Protein AF-H3DQW7-F1 (afdb_monomer_lite)

Sequence (188 aa):
QDAPAAEVKKAYRRLSLLLHPDRNKEEDAESRFRQLVAIYEVLKDEERRRRYDDILVHGLPDWRQPVFYYRRVRKMSNGELAFLLFLILHRHYAVLWSIYLEKQLDEMLTSSRARRGAEEHGPGEFSSGSCCLSSQSSGPASGATSSPLKLSVWVYLSVRNLPQTVQGVKQCYEDYQQMKQQQKEAEA

Structure (mmCIF, N/CA/C/O backbone):
data_AF-H3DQW7-F1
#
_entry.id   AF-H3DQW7-F1
#
loop_
_atom_site.group_PDB
_atom_site.id
_atom_site.type_symbol
_atom_site.label_atom_id
_atom_site.label_alt_id
_atom_site.label_comp_id
_atom_site.label_asym_id
_atom_site.label_entity_id
_atom_site.label_seq_id
_atom_site.pdbx_PDB_ins_code
_atom_site.Cartn_x
_atom_site.Cartn_y
_atom_site.Cartn_z
_atom_site.occupancy
_atom_site.B_iso_or_equiv
_atom_site.auth_seq_id
_atom_site.auth_comp_id
_atom_site.auth_asym_id
_atom_site.auth_atom_id
_atom_site.pdbx_PDB_model_num
ATOM 1 N N . GLN A 1 1 ? -24.851 -6.099 12.110 1.00 60.47 1 GLN A N 1
ATOM 2 C CA . GLN A 1 1 ? -23.748 -5.165 11.795 1.00 60.47 1 GLN A CA 1
ATOM 3 C C . GLN A 1 1 ? -24.253 -3.716 11.813 1.00 60.47 1 GLN A C 1
ATOM 5 O O . GLN A 1 1 ? -23.615 -2.808 11.294 1.00 60.47 1 GLN A O 1
ATOM 10 N N . ASP A 1 2 ? -25.333 -3.456 12.559 1.00 77.38 2 ASP A N 1
ATOM 11 C CA . ASP A 1 2 ? -26.201 -2.291 12.351 1.00 77.38 2 ASP A CA 1
ATOM 12 C C . ASP A 1 2 ? -26.329 -1.466 13.635 1.00 77.38 2 ASP A C 1
ATOM 14 O O . ASP A 1 2 ? -27.388 -0.954 13.978 1.00 77.38 2 ASP A O 1
ATOM 18 N N . ALA A 1 3 ? -25.235 -1.371 14.397 1.00 84.69 3 ALA A N 1
ATOM 19 C CA . ALA A 1 3 ? -25.212 -0.540 15.593 1.00 84.69 3 ALA A CA 1
ATOM 20 C C . ALA A 1 3 ? -25.321 0.946 15.194 1.00 84.69 3 ALA A C 1
ATOM 22 O O . ALA A 1 3 ? -24.561 1.388 14.319 1.00 84.69 3 ALA A O 1
ATOM 23 N N . PRO A 1 4 ? -26.208 1.741 15.817 1.00 89.69 4 PRO A N 1
ATOM 24 C CA . PRO A 1 4 ? -26.302 3.172 15.561 1.00 89.69 4 PRO A CA 1
ATOM 25 C C . PRO A 1 4 ? -25.034 3.899 16.037 1.00 89.69 4 PRO A C 1
ATOM 27 O O . PRO A 1 4 ? -24.390 3.501 17.011 1.00 89.69 4 PRO A O 1
ATOM 30 N N . ALA A 1 5 ? -24.691 5.023 15.401 1.00 88.69 5 ALA A N 1
ATOM 31 C CA . ALA A 1 5 ? -23.479 5.794 15.722 1.00 88.69 5 ALA A CA 1
ATOM 32 C C . ALA A 1 5 ? -23.382 6.204 17.210 1.00 88.69 5 ALA A C 1
ATOM 34 O O . ALA A 1 5 ? -22.291 6.297 17.780 1.00 88.69 5 ALA A O 1
ATOM 35 N N . ALA A 1 6 ? -24.529 6.406 17.870 1.00 91.19 6 ALA A N 1
ATOM 36 C CA . ALA A 1 6 ? -24.600 6.706 19.298 1.00 91.19 6 ALA A CA 1
ATOM 37 C C . ALA A 1 6 ? -24.076 5.555 20.177 1.00 91.19 6 ALA A C 1
ATOM 39 O O . ALA A 1 6 ? -23.367 5.799 21.159 1.00 91.19 6 ALA A O 1
ATOM 40 N N . GLU A 1 7 ? -24.376 4.306 19.816 1.00 92.75 7 GLU A N 1
ATOM 41 C CA . GLU A 1 7 ? -23.892 3.123 20.531 1.00 92.75 7 GLU A CA 1
ATOM 42 C C . GLU A 1 7 ? -22.397 2.914 20.320 1.00 92.75 7 GLU A C 1
ATOM 44 O O . GLU A 1 7 ? -21.678 2.680 21.293 1.00 92.75 7 GLU A O 1
ATOM 49 N N . VAL A 1 8 ? -21.907 3.111 19.092 1.00 92.44 8 VAL A N 1
ATOM 50 C CA . VAL A 1 8 ? -20.471 3.054 18.769 1.00 92.44 8 VAL A CA 1
ATOM 51 C C . VAL A 1 8 ? -19.687 4.055 19.623 1.00 92.44 8 VAL A C 1
ATOM 53 O O . VAL A 1 8 ? -18.692 3.704 20.259 1.00 92.44 8 VAL A O 1
ATOM 56 N N . LYS A 1 9 ? -20.178 5.294 19.738 1.00 93.06 9 LYS A N 1
ATOM 57 C CA . LYS A 1 9 ? -19.562 6.332 20.580 1.00 93.06 9 LYS A CA 1
ATOM 58 C C . LYS A 1 9 ? -19.585 5.973 22.069 1.00 93.06 9 LYS A C 1
ATOM 60 O O . LYS A 1 9 ? -18.630 6.261 22.794 1.00 93.06 9 LYS A O 1
ATOM 65 N N . LYS A 1 10 ? -20.670 5.356 22.546 1.00 95.00 10 LYS A N 1
ATOM 66 C CA . LYS A 1 10 ? -20.799 4.900 23.939 1.00 95.00 10 LYS A CA 1
ATOM 67 C C . LYS A 1 10 ? -19.829 3.755 24.242 1.00 95.00 10 LYS A C 1
ATOM 69 O O . LYS A 1 10 ? -19.191 3.774 25.293 1.00 95.00 10 LYS A O 1
ATOM 74 N N . ALA A 1 11 ? -19.700 2.797 23.328 1.00 95.12 11 ALA A N 1
ATOM 75 C CA . ALA A 1 11 ? -18.763 1.683 23.434 1.00 95.12 11 ALA A CA 1
ATOM 76 C C . ALA A 1 11 ? -17.308 2.172 23.425 1.00 95.12 11 ALA A C 1
ATOM 78 O O . ALA A 1 11 ? -16.548 1.801 24.317 1.00 95.12 11 ALA A O 1
ATOM 79 N N . TYR A 1 12 ? -16.959 3.086 22.512 1.00 95.25 12 TYR A N 1
ATOM 80 C CA . TYR A 1 12 ? -15.636 3.713 22.461 1.00 95.25 12 TYR A CA 1
ATOM 81 C C . TYR A 1 12 ? -15.265 4.351 23.802 1.00 95.25 12 TYR A C 1
ATOM 83 O O . TYR A 1 12 ? -14.253 3.990 24.385 1.00 95.25 12 TYR A O 1
ATOM 91 N N . ARG A 1 13 ? -16.132 5.203 24.371 1.00 95.06 13 ARG A N 1
ATOM 92 C CA . ARG A 1 13 ? -15.874 5.852 25.673 1.00 95.06 13 ARG A CA 1
ATOM 93 C C . ARG A 1 13 ? -15.603 4.852 26.798 1.00 95.06 13 ARG A C 1
ATOM 95 O O . ARG A 1 13 ? -14.729 5.089 27.625 1.00 95.06 13 ARG A O 1
ATOM 102 N N . ARG A 1 14 ? -16.356 3.749 26.839 1.00 95.19 14 ARG A N 1
ATOM 103 C CA . ARG A 1 14 ? -16.167 2.688 27.839 1.00 95.19 14 ARG A CA 1
ATOM 104 C C . ARG A 1 14 ? -14.816 2.000 27.658 1.00 95.19 14 ARG A C 1
ATOM 106 O O . ARG A 1 14 ? -14.076 1.872 28.625 1.00 95.19 14 ARG A O 1
ATOM 113 N N . LEU A 1 15 ? -14.481 1.610 26.429 1.00 94.50 15 LEU A N 1
ATOM 114 C CA . LEU A 1 15 ? -13.229 0.920 26.116 1.00 94.50 15 LEU A CA 1
ATOM 115 C C . LEU A 1 15 ? -12.005 1.825 26.277 1.00 94.50 15 LEU A C 1
ATOM 117 O O . LEU A 1 15 ? -10.998 1.374 26.809 1.00 94.50 15 LEU A O 1
ATOM 121 N N . SER A 1 16 ? -12.095 3.108 25.917 1.00 94.19 16 SER A N 1
ATOM 122 C CA . SER A 1 16 ? -11.003 4.071 26.099 1.00 94.19 16 SER A CA 1
ATOM 123 C C . SER A 1 16 ? -10.616 4.221 27.565 1.00 94.19 16 SER A C 1
ATOM 125 O O . SER A 1 16 ? -9.440 4.352 27.863 1.00 94.19 16 SER A O 1
ATOM 127 N N . LEU A 1 17 ? -11.585 4.179 28.485 1.00 92.75 17 LEU A N 1
ATOM 128 C CA . LEU A 1 17 ? -11.316 4.259 29.922 1.00 92.75 17 LEU A CA 1
ATOM 129 C C . LEU A 1 17 ? -10.648 2.996 30.476 1.00 92.75 17 LEU A C 1
ATOM 131 O O . LEU A 1 17 ? -9.911 3.098 31.454 1.00 92.75 17 LEU A O 1
ATOM 135 N N . LEU A 1 18 ? -10.927 1.834 29.879 1.00 91.25 18 LEU A N 1
ATOM 136 C CA . LEU A 1 18 ? -10.364 0.542 30.278 1.00 91.25 18 LEU A CA 1
ATOM 137 C C . LEU A 1 18 ? -8.966 0.316 29.689 1.00 91.25 18 LEU A C 1
ATOM 139 O O . LEU A 1 18 ? -8.104 -0.230 30.364 1.00 91.25 18 LEU A O 1
ATOM 143 N N . LEU A 1 19 ? -8.743 0.748 28.445 1.00 93.06 19 LEU A N 1
ATOM 144 C CA . LEU A 1 19 ? -7.501 0.538 27.695 1.00 93.06 19 LEU A CA 1
ATOM 145 C C . LEU A 1 19 ? -6.534 1.731 27.761 1.00 93.06 19 LEU A C 1
ATOM 147 O O . LEU A 1 19 ? -5.516 1.715 27.081 1.00 93.06 19 LEU A O 1
ATOM 151 N N . HIS A 1 20 ? -6.836 2.775 28.538 1.00 91.44 20 HIS A N 1
ATOM 152 C CA . HIS A 1 20 ? -5.956 3.939 28.644 1.00 91.44 20 HIS A CA 1
ATOM 153 C C . HIS A 1 20 ? -4.588 3.535 29.231 1.00 91.44 20 HIS A C 1
ATOM 155 O O . HIS A 1 20 ? -4.579 2.907 30.294 1.00 91.44 20 HIS A O 1
ATOM 161 N N . PRO A 1 21 ? -3.451 3.937 28.629 1.00 91.81 21 PRO A N 1
ATOM 162 C CA . PRO A 1 21 ? -2.114 3.515 29.071 1.00 91.81 21 PRO A CA 1
ATOM 163 C C . PRO A 1 21 ? -1.761 3.966 30.499 1.00 91.81 21 PRO A C 1
ATOM 165 O O . PRO A 1 21 ? -0.971 3.328 31.176 1.00 91.81 21 PRO A O 1
ATOM 168 N N . ASP A 1 22 ? -2.388 5.038 30.994 1.00 91.50 22 ASP A N 1
ATOM 169 C CA . ASP A 1 22 ? -2.228 5.493 32.388 1.00 91.50 22 ASP A CA 1
ATOM 170 C C . ASP A 1 22 ? -2.915 4.567 33.415 1.00 91.50 22 ASP A C 1
ATOM 172 O O . ASP A 1 22 ? -2.511 4.471 34.570 1.00 91.50 22 ASP A O 1
ATOM 176 N N . ARG A 1 23 ? -3.983 3.869 33.004 1.00 88.88 23 ARG A N 1
ATOM 177 C CA . ARG A 1 23 ? -4.807 3.033 33.896 1.00 88.88 23 ARG A CA 1
ATOM 178 C C . ARG A 1 23 ? -4.526 1.545 33.733 1.00 88.88 23 ARG A C 1
ATOM 180 O O . ARG A 1 23 ? -4.652 0.801 34.703 1.00 88.88 23 ARG A O 1
ATOM 187 N N . ASN A 1 24 ? -4.175 1.119 32.523 1.00 87.88 24 ASN A N 1
ATOM 188 C CA . ASN A 1 24 ? -3.809 -0.252 32.210 1.00 87.88 24 ASN A CA 1
ATOM 189 C C . ASN A 1 24 ? -2.285 -0.361 32.073 1.00 87.88 24 ASN A C 1
ATOM 191 O O . ASN A 1 24 ? -1.701 0.266 31.196 1.00 87.88 24 ASN A O 1
ATOM 195 N N . LYS A 1 25 ? -1.664 -1.170 32.938 1.00 85.69 25 LYS A N 1
ATOM 196 C CA . LYS A 1 25 ? -0.208 -1.384 32.996 1.00 85.69 25 LYS A CA 1
ATOM 197 C C . LYS A 1 25 ? 0.278 -2.544 32.119 1.00 85.69 25 LYS A C 1
ATOM 199 O O . LYS A 1 25 ? 1.434 -2.936 32.231 1.00 85.69 25 LYS A O 1
ATOM 204 N N . GLU A 1 26 ? -0.594 -3.134 31.305 1.00 90.94 26 GLU A N 1
ATOM 205 C CA . GLU A 1 26 ? -0.185 -4.134 30.318 1.00 90.94 26 GLU A CA 1
ATOM 206 C C . GLU A 1 26 ? 0.762 -3.518 29.279 1.00 90.94 26 GLU A C 1
ATOM 208 O O . GLU A 1 26 ? 0.539 -2.401 28.812 1.00 90.94 26 GLU A O 1
ATOM 213 N N . GLU A 1 27 ? 1.780 -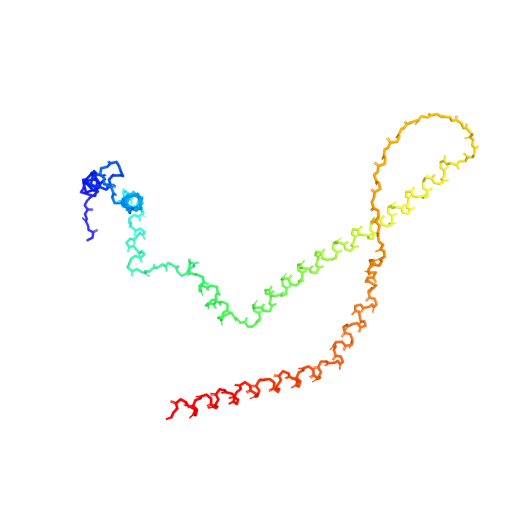4.273 28.861 1.00 87.56 27 GLU A N 1
ATOM 214 C CA . GLU A 1 27 ? 2.732 -3.844 27.822 1.00 87.56 27 GLU A CA 1
ATOM 215 C C . GLU A 1 27 ? 2.030 -3.549 26.479 1.00 87.56 27 GLU A C 1
ATOM 217 O O . GLU A 1 27 ? 2.430 -2.654 25.738 1.00 87.56 27 GLU A O 1
ATOM 222 N N . ASP A 1 28 ? 0.907 -4.225 26.213 1.00 90.25 28 ASP A N 1
ATOM 223 C CA . ASP A 1 28 ? 0.073 -4.034 25.021 1.00 90.25 28 ASP A CA 1
ATOM 224 C C . ASP A 1 28 ? -0.966 -2.904 25.147 1.00 90.25 28 ASP A C 1
ATOM 226 O O . ASP A 1 28 ? -1.739 -2.664 24.213 1.00 90.25 28 ASP A O 1
ATOM 230 N N . ALA A 1 29 ? -1.059 -2.209 26.286 1.00 90.50 29 ALA A N 1
ATOM 231 C CA . ALA A 1 29 ? -2.115 -1.216 26.501 1.00 90.50 29 ALA A CA 1
ATOM 232 C C . ALA A 1 29 ? -2.067 -0.094 25.450 1.00 90.50 29 ALA A C 1
ATOM 234 O O . ALA A 1 29 ? -3.096 0.287 24.887 1.00 90.50 29 ALA A O 1
ATOM 235 N N . GLU A 1 30 ? -0.866 0.383 25.118 1.00 90.88 30 GLU A N 1
ATOM 236 C CA . GLU A 1 30 ? -0.679 1.416 24.102 1.00 90.88 30 GLU A CA 1
ATOM 237 C C . GLU A 1 30 ? -1.066 0.923 22.699 1.00 90.88 30 GLU A C 1
ATOM 239 O O . GLU A 1 30 ? -1.762 1.626 21.959 1.00 90.88 30 GLU A O 1
ATOM 244 N N . SER A 1 31 ? -0.664 -0.297 22.330 1.00 93.56 31 SER A N 1
ATOM 245 C CA . SER A 1 31 ? -0.959 -0.867 21.010 1.00 93.56 31 SER A CA 1
ATOM 246 C C . SER A 1 31 ? -2.465 -1.088 20.827 1.00 93.56 31 SER A C 1
ATOM 248 O O . SER A 1 31 ? -3.033 -0.688 19.806 1.00 93.56 31 SER A O 1
ATOM 250 N N . ARG A 1 32 ? -3.143 -1.615 21.853 1.00 93.25 32 ARG A N 1
ATOM 251 C CA . ARG A 1 32 ? -4.602 -1.800 21.871 1.00 93.25 32 ARG A CA 1
ATOM 252 C C . ARG A 1 32 ? -5.355 -0.477 21.868 1.00 93.25 32 ARG A C 1
ATOM 254 O O . ARG A 1 32 ? -6.369 -0.360 21.180 1.00 93.25 32 ARG A O 1
ATOM 261 N N . PHE A 1 33 ? -4.866 0.538 22.582 1.00 94.81 33 PHE A N 1
ATOM 262 C CA . PHE A 1 33 ? -5.470 1.869 22.552 1.00 94.81 33 PHE A CA 1
ATOM 263 C C . PHE A 1 33 ? -5.362 2.502 21.158 1.00 94.81 33 PHE A C 1
ATOM 265 O O . PHE A 1 33 ? -6.355 3.007 20.634 1.00 94.81 33 PHE A O 1
ATOM 272 N N . ARG A 1 34 ? -4.195 2.401 20.506 1.00 94.38 34 ARG A N 1
ATOM 273 C CA . ARG A 1 34 ? -4.006 2.860 19.117 1.00 94.38 34 ARG A CA 1
ATOM 274 C C . ARG A 1 34 ? -4.952 2.142 18.148 1.00 94.38 34 ARG A C 1
ATOM 276 O O . ARG A 1 34 ? -5.572 2.794 17.310 1.00 94.38 34 ARG A O 1
ATOM 283 N N . GLN A 1 35 ? -5.119 0.825 18.291 1.00 95.00 35 GLN A N 1
ATOM 284 C CA . GLN A 1 35 ? -6.086 0.055 17.497 1.00 95.00 35 GLN A CA 1
ATOM 285 C C . GLN A 1 35 ? -7.527 0.514 17.745 1.00 95.00 35 GLN A C 1
ATOM 287 O O . GLN A 1 35 ? -8.275 0.714 16.790 1.00 95.00 35 GLN A O 1
ATOM 292 N N . LEU A 1 36 ? -7.916 0.739 19.004 1.00 95.44 36 LEU A N 1
ATOM 293 C CA . LEU A 1 36 ? -9.249 1.233 19.355 1.00 95.44 36 LEU A CA 1
ATOM 294 C C . LEU A 1 36 ? -9.548 2.586 18.692 1.00 95.44 36 LEU A C 1
ATOM 296 O O . LEU A 1 36 ? -10.647 2.781 18.168 1.00 95.44 36 LEU A O 1
ATOM 300 N N . VAL A 1 37 ? -8.581 3.508 18.703 1.00 95.62 37 VAL A N 1
ATOM 301 C CA . VAL A 1 37 ? -8.705 4.816 18.040 1.00 95.62 37 VAL A CA 1
ATOM 302 C C . VAL A 1 37 ? -8.889 4.635 16.534 1.00 95.62 37 VAL A C 1
ATOM 304 O O . VAL A 1 37 ? -9.846 5.174 15.979 1.00 95.62 37 VAL A O 1
ATOM 307 N N . ALA A 1 38 ? -8.055 3.814 15.890 1.00 94.75 38 ALA A N 1
ATOM 308 C CA . ALA A 1 38 ? -8.157 3.539 14.456 1.00 94.75 38 ALA A CA 1
ATOM 309 C C . ALA A 1 38 ? -9.519 2.929 14.072 1.00 94.75 38 ALA A C 1
ATOM 311 O O . ALA A 1 38 ? -10.140 3.348 13.096 1.00 94.75 38 ALA A O 1
ATOM 312 N N . ILE A 1 39 ? -10.025 1.984 14.871 1.00 94.44 39 ILE A N 1
ATOM 313 C CA . ILE A 1 39 ? -11.351 1.383 14.670 1.00 94.44 39 ILE A CA 1
ATOM 314 C C . ILE A 1 39 ? -12.439 2.457 14.772 1.00 94.44 39 ILE A C 1
ATOM 316 O O . ILE A 1 39 ? -13.307 2.549 13.904 1.00 94.44 39 ILE A O 1
ATOM 320 N N . TYR A 1 40 ? -12.392 3.303 15.803 1.00 94.88 40 TYR A N 1
ATOM 321 C CA . TYR A 1 40 ? -13.382 4.362 15.977 1.00 94.88 40 TYR A CA 1
ATOM 322 C C . TYR A 1 40 ? -13.349 5.390 14.839 1.00 94.88 40 TYR A C 1
ATOM 324 O O . TYR A 1 40 ? -14.406 5.833 14.398 1.00 94.88 40 TYR A O 1
ATOM 332 N N . GLU A 1 41 ? -12.175 5.743 14.315 1.00 93.81 41 GLU A N 1
ATOM 333 C CA . GLU A 1 41 ? -12.054 6.648 13.166 1.00 93.81 41 GLU A CA 1
ATOM 334 C C . GLU A 1 41 ? -12.695 6.102 11.885 1.00 93.81 41 GLU A C 1
ATOM 336 O O . GLU A 1 41 ? -13.221 6.882 11.086 1.00 93.81 41 GLU A O 1
ATOM 341 N N . VAL A 1 42 ? -12.667 4.782 11.688 1.00 93.50 42 VAL A N 1
ATOM 342 C CA . VAL A 1 42 ? -13.351 4.122 10.567 1.00 93.50 42 VAL A CA 1
ATOM 343 C C . VAL A 1 42 ? -14.857 4.054 10.815 1.00 93.50 42 VAL A C 1
ATOM 345 O O . VAL A 1 42 ? -15.631 4.363 9.916 1.00 93.50 42 VAL A O 1
ATOM 348 N N . LEU A 1 43 ? -15.281 3.698 12.031 1.00 92.62 43 LEU A N 1
ATOM 349 C CA . LEU A 1 43 ? -16.698 3.484 12.353 1.00 92.62 43 LEU A CA 1
ATOM 350 C C . LEU A 1 43 ? -17.491 4.774 12.617 1.00 92.62 43 LEU A C 1
ATOM 352 O O . LEU A 1 43 ? -18.720 4.751 12.570 1.00 92.62 43 LEU A O 1
ATOM 356 N N . LYS A 1 44 ? -16.820 5.888 12.935 1.00 91.38 44 LYS A N 1
ATOM 357 C CA . LYS A 1 44 ? -17.460 7.187 13.209 1.00 91.38 44 LYS A CA 1
ATOM 358 C C . LYS A 1 44 ? -18.062 7.812 11.948 1.00 91.38 44 LYS A C 1
ATOM 360 O O . LYS A 1 44 ? -19.079 8.493 12.048 1.00 91.38 44 LYS A O 1
ATOM 365 N N . ASP A 1 45 ? -17.396 7.650 10.809 1.00 92.06 45 ASP A N 1
ATOM 366 C CA . ASP A 1 45 ? -17.801 8.220 9.526 1.00 92.06 45 ASP A CA 1
ATOM 367 C C . ASP A 1 45 ? -18.582 7.174 8.726 1.00 92.06 45 ASP A C 1
ATOM 369 O O . ASP A 1 45 ? -18.076 6.092 8.434 1.00 92.06 45 ASP A O 1
ATOM 373 N N . GLU A 1 46 ? -19.815 7.516 8.365 1.00 91.19 46 GLU A N 1
ATOM 374 C CA . GLU A 1 46 ? -20.730 6.646 7.631 1.00 91.19 46 GLU A CA 1
ATOM 375 C C . GLU A 1 46 ? -20.140 6.195 6.283 1.00 91.19 46 GLU A C 1
ATOM 377 O O . GLU A 1 46 ? -20.265 5.029 5.912 1.00 91.19 46 GLU A O 1
ATOM 382 N N . GLU A 1 47 ? -19.419 7.063 5.566 1.00 91.69 47 GLU A N 1
ATOM 383 C CA . GLU A 1 47 ? -18.796 6.690 4.290 1.00 91.69 47 GLU A CA 1
ATOM 384 C C . GLU A 1 47 ? -17.616 5.730 4.472 1.00 91.69 47 GLU A C 1
ATOM 386 O O . GLU A 1 47 ? -17.337 4.883 3.616 1.00 91.69 47 GLU A O 1
ATOM 391 N N . ARG A 1 48 ? -16.861 5.880 5.564 1.00 91.94 48 ARG A N 1
ATOM 392 C CA . ARG A 1 48 ? -15.742 4.979 5.883 1.00 91.94 48 ARG A CA 1
ATOM 393 C C . ARG A 1 48 ? -16.252 3.635 6.376 1.00 91.94 48 ARG A C 1
ATOM 395 O O . ARG A 1 48 ? -15.718 2.614 5.950 1.00 91.94 48 ARG A O 1
ATOM 402 N N . ARG A 1 49 ? -17.310 3.638 7.187 1.00 92.38 49 ARG A N 1
ATOM 403 C CA . ARG A 1 49 ? -17.996 2.433 7.647 1.00 92.38 49 ARG A CA 1
ATOM 404 C C . ARG A 1 49 ? -18.561 1.638 6.477 1.00 92.38 49 ARG A C 1
ATOM 406 O O . ARG A 1 49 ? -18.239 0.466 6.353 1.00 92.38 49 ARG A O 1
ATOM 413 N N . ARG A 1 50 ? -19.276 2.286 5.552 1.00 91.75 50 ARG A N 1
ATOM 414 C CA . ARG A 1 50 ? -19.786 1.624 4.339 1.00 91.75 50 ARG A CA 1
ATOM 415 C C . ARG A 1 50 ? -18.678 0.995 3.506 1.00 91.75 50 ARG A C 1
ATOM 417 O O . ARG A 1 50 ? -18.820 -0.138 3.077 1.00 91.75 50 ARG A O 1
ATOM 424 N N . ARG A 1 51 ? -17.556 1.697 3.305 1.00 90.88 51 ARG A N 1
ATOM 425 C CA . ARG A 1 51 ? -16.385 1.137 2.602 1.00 90.88 51 ARG A CA 1
ATOM 426 C C . ARG A 1 51 ? -15.767 -0.045 3.345 1.00 90.88 51 ARG A C 1
ATOM 428 O O . ARG A 1 51 ? -15.303 -0.980 2.707 1.00 90.88 51 ARG A O 1
ATOM 435 N N . TYR A 1 52 ? -15.721 0.006 4.673 1.00 91.31 52 TYR A N 1
ATOM 436 C CA . TYR A 1 52 ? -15.241 -1.106 5.486 1.00 91.31 52 TYR A CA 1
ATOM 437 C C . TYR A 1 52 ? -16.159 -2.327 5.361 1.00 91.31 52 TYR A C 1
ATOM 439 O O . TYR A 1 52 ? -15.667 -3.425 5.117 1.00 91.31 52 TYR A O 1
ATOM 447 N N . ASP A 1 53 ? -17.473 -2.121 5.452 1.00 92.31 53 ASP A N 1
ATOM 448 C CA . ASP A 1 53 ? -18.480 -3.174 5.305 1.00 92.31 53 ASP A CA 1
ATOM 449 C C . ASP A 1 53 ? -18.464 -3.769 3.883 1.00 92.31 53 ASP A C 1
ATOM 451 O O . ASP A 1 53 ? -18.511 -4.987 3.720 1.00 92.31 53 ASP A O 1
ATOM 455 N N . ASP A 1 54 ? -18.291 -2.932 2.855 1.00 91.25 54 ASP A N 1
ATOM 456 C CA . ASP A 1 54 ? -18.117 -3.347 1.457 1.00 91.25 54 ASP A CA 1
ATOM 457 C C . ASP A 1 54 ? -16.876 -4.237 1.282 1.00 91.25 54 ASP A C 1
ATOM 459 O O . ASP A 1 54 ? -16.966 -5.331 0.732 1.00 91.25 54 ASP A O 1
ATOM 463 N N . ILE A 1 55 ? -15.730 -3.835 1.845 1.00 91.19 55 ILE A N 1
ATOM 464 C CA . ILE A 1 55 ? -14.498 -4.644 1.835 1.00 91.19 55 ILE A CA 1
ATOM 465 C C . ILE A 1 55 ? -14.683 -5.958 2.608 1.00 91.19 55 ILE A C 1
ATOM 467 O O . ILE A 1 55 ? -14.094 -6.974 2.237 1.00 91.19 55 ILE A O 1
ATOM 471 N N . LEU A 1 56 ? -15.482 -5.960 3.677 1.00 89.94 56 LEU A N 1
ATOM 472 C CA . LEU A 1 56 ? -15.741 -7.155 4.479 1.00 89.94 56 LEU A CA 1
ATOM 473 C C . LEU A 1 56 ? -16.544 -8.207 3.696 1.00 89.94 56 LEU A C 1
ATOM 475 O O . LEU A 1 56 ? -16.291 -9.400 3.852 1.00 89.94 56 LEU A O 1
ATOM 479 N N . VAL A 1 57 ? -17.487 -7.771 2.853 1.00 91.12 57 VAL A N 1
ATOM 480 C CA . VAL A 1 57 ? -18.352 -8.647 2.041 1.00 91.12 57 VAL A CA 1
ATOM 481 C C . VAL A 1 57 ? -17.706 -9.010 0.703 1.00 91.12 57 VAL A C 1
ATOM 483 O O . VAL A 1 57 ? -17.686 -10.179 0.320 1.00 91.12 57 VAL A O 1
ATOM 486 N N . HIS A 1 58 ? -17.180 -8.019 -0.017 1.00 88.56 58 HIS A N 1
ATOM 487 C CA . HIS A 1 58 ? -16.672 -8.165 -1.384 1.00 88.56 58 HIS A CA 1
ATOM 488 C C . HIS A 1 58 ? -15.160 -8.420 -1.457 1.00 88.56 58 HIS A C 1
ATOM 490 O O . HIS A 1 58 ? -14.643 -8.766 -2.521 1.00 88.56 58 HIS A O 1
ATOM 496 N N . GLY A 1 59 ? -14.444 -8.293 -0.339 1.00 87.25 59 GLY A N 1
ATOM 497 C CA . GLY A 1 59 ? -12.986 -8.347 -0.297 1.00 87.25 59 GLY A CA 1
ATOM 498 C C . GLY A 1 59 ? -12.333 -7.024 -0.709 1.00 87.25 59 GLY A C 1
ATOM 499 O O . GLY A 1 59 ? -12.990 -6.041 -1.051 1.00 87.25 59 GLY A O 1
ATOM 500 N N . LEU A 1 60 ? -10.996 -6.971 -0.666 1.00 84.19 60 LEU A N 1
ATOM 501 C CA . LEU A 1 60 ? -10.276 -5.794 -1.156 1.00 84.19 60 LEU A CA 1
ATOM 502 C C . LEU A 1 60 ? -10.436 -5.672 -2.680 1.00 84.19 60 LEU A C 1
ATOM 504 O O . LEU A 1 60 ? -10.303 -6.676 -3.379 1.00 84.19 60 LEU A O 1
ATOM 508 N N . PRO A 1 61 ? -10.623 -4.453 -3.218 1.00 77.56 61 PRO A N 1
ATOM 509 C CA . PRO A 1 61 ? -10.720 -4.254 -4.654 1.00 77.56 61 PRO A CA 1
ATOM 510 C C . PRO A 1 61 ? -9.442 -4.721 -5.358 1.00 77.56 61 PRO A C 1
ATOM 512 O O . PRO A 1 61 ? -8.330 -4.420 -4.912 1.00 77.56 61 PRO A O 1
ATOM 515 N N . ASP A 1 62 ? -9.618 -5.407 -6.490 1.00 72.75 62 ASP A N 1
ATOM 516 C CA . ASP A 1 62 ? -8.557 -6.093 -7.239 1.00 72.75 62 ASP A CA 1
ATOM 517 C C . ASP A 1 62 ? -7.299 -5.231 -7.443 1.00 72.75 62 ASP A C 1
ATOM 519 O O . ASP A 1 62 ? -6.190 -5.732 -7.301 1.00 72.75 62 ASP A O 1
ATOM 523 N N . TRP A 1 63 ? -7.438 -3.928 -7.717 1.00 73.94 63 TRP A N 1
ATOM 524 C CA . TRP A 1 63 ? -6.314 -3.021 -8.002 1.00 73.94 63 TRP A CA 1
ATOM 525 C C . TRP A 1 63 ? -5.405 -2.707 -6.802 1.00 73.94 63 TRP A C 1
ATOM 527 O O . TRP A 1 63 ? -4.278 -2.255 -7.007 1.00 73.94 63 TRP A O 1
ATOM 537 N N . ARG A 1 64 ? -5.853 -2.938 -5.558 1.00 70.31 64 ARG A N 1
ATOM 538 C CA . ARG A 1 64 ? -5.025 -2.747 -4.350 1.00 70.31 64 ARG A CA 1
ATOM 539 C C . ARG A 1 64 ? -4.145 -3.948 -4.020 1.00 70.31 64 ARG A C 1
ATOM 541 O O . ARG A 1 64 ? -3.276 -3.838 -3.158 1.00 70.31 64 ARG A O 1
ATOM 548 N N . GLN A 1 65 ? -4.346 -5.087 -4.676 1.00 70.62 65 GLN A N 1
ATOM 549 C CA . GLN A 1 65 ? -3.534 -6.270 -4.424 1.00 70.62 65 GLN A CA 1
ATOM 550 C C . GLN A 1 65 ? -2.244 -6.232 -5.259 1.00 70.62 65 GLN A C 1
ATOM 552 O O . GLN A 1 65 ? -2.312 -6.017 -6.468 1.00 70.62 65 GLN A O 1
ATOM 557 N N . PRO A 1 66 ? -1.063 -6.539 -4.687 1.00 71.00 66 PRO A N 1
ATOM 558 C CA . PRO A 1 66 ? 0.179 -6.677 -5.461 1.00 71.00 66 PRO A CA 1
ATOM 559 C C . PRO A 1 66 ? 0.070 -7.700 -6.608 1.00 71.00 66 PRO A C 1
ATOM 561 O O . PRO A 1 66 ? 0.739 -7.585 -7.632 1.00 71.00 66 PRO A O 1
ATOM 564 N N . VAL A 1 67 ? -0.825 -8.682 -6.463 1.00 69.75 67 VAL A N 1
ATOM 565 C CA . VAL A 1 67 ? -1.106 -9.731 -7.456 1.00 69.75 67 VAL A CA 1
ATOM 566 C C . VAL A 1 67 ? -1.867 -9.200 -8.687 1.00 69.75 67 VAL A C 1
ATOM 568 O O . VAL A 1 67 ? -1.866 -9.843 -9.740 1.00 69.75 67 VAL A O 1
ATOM 571 N N . PHE A 1 68 ? -2.462 -8.006 -8.603 1.00 72.81 68 PHE A N 1
ATOM 572 C CA . PHE A 1 68 ? -3.204 -7.363 -9.691 1.00 72.81 68 PHE A CA 1
ATOM 573 C C . PHE A 1 68 ? -2.390 -7.235 -10.975 1.00 72.81 68 PHE A C 1
ATOM 575 O O . PHE A 1 68 ? -2.841 -7.631 -12.055 1.00 72.81 68 PHE A O 1
ATOM 582 N N . TYR A 1 69 ? -1.167 -6.717 -10.841 1.00 70.19 69 TYR A N 1
ATOM 583 C CA . TYR A 1 69 ? -0.278 -6.456 -11.966 1.00 70.19 69 TYR A CA 1
ATOM 584 C C . TYR A 1 69 ? 0.047 -7.757 -12.701 1.00 70.19 69 TYR A C 1
ATOM 586 O O . TYR A 1 69 ? -0.106 -7.841 -13.917 1.00 70.19 69 TYR A O 1
ATOM 594 N N . TYR A 1 70 ? 0.364 -8.817 -11.959 1.00 69.19 70 TYR A N 1
ATOM 595 C CA . TYR A 1 70 ? 0.695 -10.120 -12.533 1.00 69.19 70 TYR A CA 1
ATOM 596 C C . TYR A 1 70 ? -0.496 -10.790 -13.232 1.00 69.19 70 TYR A C 1
ATOM 598 O O . TYR A 1 70 ? -0.326 -11.397 -14.292 1.00 69.19 70 TYR A O 1
ATOM 606 N N . ARG A 1 71 ? -1.718 -10.668 -12.692 1.00 71.50 71 ARG A N 1
ATOM 607 C CA . ARG A 1 71 ? -2.923 -11.269 -13.296 1.00 71.50 71 ARG A CA 1
ATOM 608 C C . ARG A 1 71 ? -3.322 -10.578 -14.600 1.00 71.50 71 ARG A C 1
ATOM 610 O O . ARG A 1 71 ? -3.814 -11.251 -15.506 1.00 71.50 71 ARG A O 1
ATOM 617 N N . ARG A 1 72 ? -3.112 -9.263 -14.705 1.00 72.75 72 ARG A N 1
ATOM 618 C CA . ARG A 1 72 ? -3.376 -8.511 -15.937 1.00 72.75 72 ARG A CA 1
ATOM 619 C C . ARG A 1 72 ? -2.292 -8.742 -16.983 1.00 72.75 72 ARG A C 1
ATOM 621 O O . ARG A 1 72 ? -2.635 -9.091 -18.105 1.00 72.75 72 ARG A O 1
ATOM 628 N N . VAL A 1 73 ? -1.018 -8.647 -16.602 1.00 71.44 73 VAL A N 1
ATOM 629 C CA . VAL A 1 73 ? 0.118 -8.847 -17.520 1.00 71.44 73 VAL A CA 1
ATOM 630 C C . VAL A 1 73 ? 0.138 -10.268 -18.099 1.00 71.44 73 VAL A C 1
ATOM 632 O O . VAL A 1 73 ? 0.441 -10.433 -19.272 1.00 71.44 73 VAL A O 1
ATOM 635 N N . ARG A 1 74 ? -0.289 -11.296 -17.349 1.00 69.75 74 ARG A N 1
ATOM 636 C CA . ARG A 1 74 ? -0.436 -12.670 -17.881 1.00 69.75 74 ARG A CA 1
ATOM 637 C C . ARG A 1 74 ? -1.513 -12.801 -18.968 1.00 69.75 74 ARG A C 1
ATOM 639 O O . ARG A 1 74 ? -1.448 -13.723 -19.773 1.00 69.75 74 ARG A O 1
ATOM 646 N N . LYS A 1 75 ? -2.524 -11.931 -18.961 1.00 65.25 75 LYS A N 1
ATOM 647 C CA . LYS A 1 75 ? -3.618 -11.941 -19.945 1.00 65.25 75 LYS A CA 1
ATOM 648 C C . LYS A 1 75 ? -3.336 -11.050 -21.159 1.00 65.25 75 LYS A C 1
ATOM 650 O O . LYS A 1 75 ? -4.094 -11.119 -22.120 1.00 65.25 75 LYS A O 1
ATOM 655 N N . MET A 1 76 ? -2.295 -10.215 -21.107 1.00 70.50 76 MET A N 1
ATOM 656 C CA . MET A 1 76 ? -1.904 -9.352 -22.220 1.00 70.50 76 MET A CA 1
ATOM 657 C C . MET A 1 76 ? -1.319 -10.199 -23.349 1.00 70.50 76 MET A C 1
ATOM 659 O O . MET A 1 76 ? -0.529 -11.115 -23.113 1.00 70.50 76 MET A O 1
ATOM 663 N N . SER A 1 77 ? -1.719 -9.897 -24.583 1.00 85.81 77 SER A N 1
ATOM 664 C CA . SER A 1 77 ? -1.136 -10.526 -25.768 1.00 85.81 77 SER A CA 1
ATOM 665 C C . SER A 1 77 ? 0.362 -10.213 -25.835 1.00 85.81 77 SER A C 1
ATOM 667 O O . SER A 1 77 ? 0.786 -9.118 -25.461 1.00 85.81 77 SER A O 1
ATOM 669 N N . ASN A 1 78 ? 1.166 -11.140 -26.365 1.00 84.19 78 ASN A N 1
ATOM 670 C CA . ASN A 1 78 ? 2.614 -10.957 -26.532 1.00 84.19 78 ASN A CA 1
ATOM 671 C C . ASN A 1 78 ? 2.969 -9.627 -27.231 1.00 84.19 78 ASN A C 1
ATOM 673 O O . ASN A 1 78 ? 4.015 -9.049 -26.949 1.00 84.19 78 ASN A O 1
ATOM 677 N N . GLY A 1 79 ? 2.084 -9.114 -28.097 1.00 90.31 79 GLY A N 1
ATOM 678 C CA . GLY A 1 79 ? 2.249 -7.815 -28.756 1.00 90.31 79 GLY A CA 1
ATOM 679 C C . GLY A 1 79 ? 2.166 -6.608 -27.814 1.00 90.31 79 GLY A C 1
ATOM 680 O O . GLY A 1 79 ? 2.973 -5.690 -27.932 1.00 90.31 79 GLY A O 1
ATOM 681 N N . GLU A 1 80 ? 1.249 -6.611 -26.843 1.00 86.06 80 GLU A N 1
ATOM 682 C CA . GLU A 1 80 ? 1.130 -5.526 -25.855 1.00 86.06 80 GLU A CA 1
ATOM 683 C C . GLU A 1 80 ? 2.345 -5.497 -24.922 1.00 86.06 80 GLU A C 1
ATOM 685 O O . GLU A 1 80 ? 2.884 -4.431 -24.620 1.00 86.06 80 GLU A O 1
ATOM 690 N N . LEU A 1 81 ? 2.833 -6.677 -24.523 1.00 88.94 81 LEU A N 1
ATOM 691 C CA . LEU A 1 81 ? 4.049 -6.797 -23.722 1.00 88.94 81 LEU A CA 1
ATOM 692 C C . LEU A 1 81 ? 5.283 -6.326 -24.503 1.00 88.94 81 LEU A C 1
ATOM 694 O O . LEU A 1 81 ? 6.099 -5.575 -23.969 1.00 88.94 81 LEU A O 1
ATOM 698 N N . ALA A 1 82 ? 5.396 -6.714 -25.776 1.00 91.00 82 ALA A N 1
ATOM 699 C CA . ALA A 1 82 ? 6.473 -6.257 -26.650 1.00 91.00 82 ALA A CA 1
ATOM 700 C C . ALA A 1 82 ? 6.453 -4.731 -26.830 1.00 91.00 82 ALA A C 1
ATOM 702 O O . ALA A 1 82 ? 7.508 -4.100 -26.791 1.00 91.00 82 ALA A O 1
ATOM 703 N N . PHE A 1 83 ? 5.269 -4.124 -26.950 1.00 94.12 83 PHE A N 1
ATOM 704 C CA . PHE A 1 83 ? 5.124 -2.672 -27.038 1.00 94.12 83 PHE A CA 1
ATOM 705 C C . PHE A 1 83 ? 5.585 -1.963 -25.758 1.00 94.12 83 PHE A C 1
ATOM 707 O O . PHE A 1 83 ? 6.364 -1.013 -25.827 1.00 94.12 83 PHE A O 1
ATOM 714 N N . LEU A 1 84 ? 5.180 -2.448 -24.581 1.00 91.31 84 LEU A N 1
ATOM 715 C CA . LEU A 1 84 ? 5.624 -1.881 -23.303 1.00 91.31 84 LEU A CA 1
ATOM 716 C C . LEU A 1 84 ? 7.144 -1.992 -23.119 1.00 91.31 84 LEU A C 1
ATOM 718 O O . LEU A 1 84 ? 7.785 -1.024 -22.707 1.00 91.31 84 LEU A O 1
ATOM 722 N N . LEU A 1 85 ? 7.736 -3.136 -23.477 1.00 91.88 85 LEU A N 1
ATOM 723 C CA . LEU A 1 85 ? 9.188 -3.325 -23.443 1.00 91.88 85 LEU A CA 1
ATOM 724 C C . LEU A 1 85 ? 9.903 -2.406 -24.436 1.00 91.88 85 LEU A C 1
ATOM 726 O O . LEU A 1 85 ? 10.917 -1.803 -24.088 1.00 91.88 85 LEU A O 1
ATOM 730 N N . PHE A 1 86 ? 9.354 -2.238 -25.639 1.00 95.75 86 PHE A N 1
ATOM 731 C CA . PHE A 1 86 ? 9.884 -1.309 -26.630 1.00 95.75 86 PHE A CA 1
ATOM 732 C C . PHE A 1 86 ? 9.877 0.132 -26.111 1.00 95.75 86 PHE A C 1
ATOM 734 O O . PHE A 1 86 ? 10.900 0.805 -26.196 1.00 95.75 86 PHE A O 1
ATOM 741 N N . LEU A 1 87 ? 8.783 0.594 -25.497 1.00 95.75 87 LEU A N 1
ATOM 742 C CA . LEU A 1 87 ? 8.712 1.940 -24.915 1.00 95.75 87 LEU A CA 1
ATOM 743 C C . LEU A 1 87 ? 9.742 2.160 -23.802 1.00 95.75 87 LEU A C 1
ATOM 745 O O . LEU A 1 87 ? 10.285 3.259 -23.674 1.00 95.75 87 LEU A O 1
ATOM 749 N N . ILE A 1 88 ? 10.014 1.135 -22.995 1.00 95.06 88 ILE A N 1
ATOM 750 C CA . ILE A 1 88 ? 11.046 1.190 -21.956 1.00 95.06 88 ILE A CA 1
ATOM 751 C C . ILE A 1 88 ? 12.424 1.293 -22.619 1.00 95.06 88 ILE A C 1
ATOM 753 O O . ILE A 1 88 ? 13.138 2.271 -22.397 1.00 95.06 88 ILE A O 1
ATOM 757 N N . LEU A 1 89 ? 12.777 0.349 -23.493 1.00 96.06 89 LEU A N 1
ATOM 758 C CA . LEU A 1 89 ? 14.081 0.307 -24.164 1.00 96.06 89 LEU A CA 1
ATOM 759 C C . LEU A 1 89 ? 14.360 1.570 -24.982 1.00 96.06 89 LEU A C 1
ATOM 761 O O . LEU A 1 89 ? 15.456 2.123 -24.918 1.00 96.06 89 LEU A O 1
ATOM 765 N N . HIS A 1 90 ? 13.357 2.066 -25.700 1.00 96.62 90 HIS A N 1
ATOM 766 C CA . HIS A 1 90 ? 13.467 3.272 -26.509 1.00 96.62 90 HIS A CA 1
ATOM 767 C C . HIS A 1 90 ? 13.700 4.519 -25.647 1.00 96.62 90 HIS A C 1
ATOM 769 O O . HIS A 1 90 ? 14.539 5.358 -25.973 1.00 96.62 90 HIS A O 1
ATOM 775 N N . ARG A 1 91 ? 13.029 4.617 -24.492 1.00 96.00 91 ARG A N 1
ATOM 776 C CA . ARG A 1 91 ? 13.250 5.703 -23.528 1.00 96.00 91 ARG A CA 1
ATOM 777 C C . ARG A 1 91 ? 14.653 5.649 -22.922 1.00 96.00 91 ARG A C 1
ATOM 779 O O . ARG A 1 91 ? 15.311 6.680 -22.836 1.00 96.00 91 ARG A O 1
ATOM 786 N N . HIS A 1 92 ? 15.132 4.463 -22.545 1.00 95.81 92 HIS A N 1
ATOM 787 C CA . HIS A 1 92 ? 16.505 4.288 -22.058 1.00 95.81 92 HIS A CA 1
ATOM 788 C C . HIS A 1 92 ? 17.541 4.660 -23.127 1.00 95.81 92 HIS A C 1
ATOM 790 O O . HIS A 1 92 ? 18.527 5.330 -22.823 1.00 95.81 92 HIS A O 1
ATOM 796 N N . TYR A 1 93 ? 17.290 4.286 -24.383 1.00 94.81 93 TYR A N 1
ATOM 797 C CA . TYR A 1 93 ? 18.138 4.647 -25.516 1.00 94.81 93 TYR A CA 1
ATOM 798 C C . TYR A 1 93 ? 18.204 6.164 -25.733 1.00 94.81 93 TYR A C 1
ATOM 800 O O . TYR A 1 93 ? 19.297 6.703 -25.886 1.00 94.81 93 TYR A O 1
ATOM 808 N N . ALA A 1 94 ? 17.067 6.863 -25.668 1.00 95.31 94 ALA A N 1
ATOM 809 C CA . ALA A 1 94 ? 17.015 8.319 -25.804 1.00 95.31 94 ALA A CA 1
ATOM 810 C C . ALA A 1 94 ? 17.815 9.045 -24.706 1.00 95.31 94 ALA A C 1
ATOM 812 O O . ALA A 1 94 ? 18.534 9.999 -24.997 1.00 95.31 94 ALA A O 1
ATOM 813 N N . VAL A 1 95 ? 17.751 8.566 -23.458 1.00 95.19 95 VAL A N 1
ATOM 814 C CA . VAL A 1 95 ? 18.535 9.134 -22.344 1.00 95.19 95 VAL A CA 1
ATOM 815 C C . VAL A 1 95 ? 20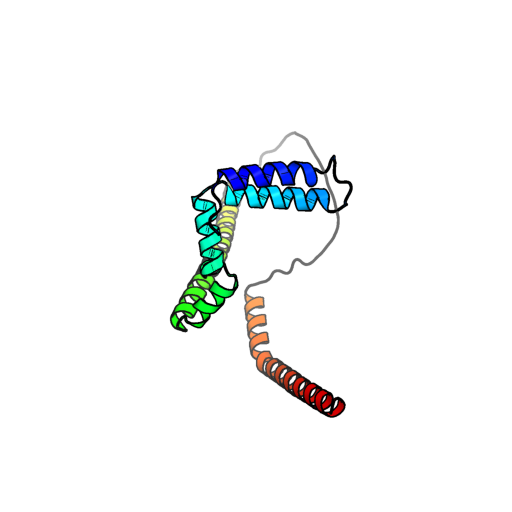.037 8.939 -22.567 1.00 95.19 95 VAL A C 1
ATOM 817 O O . VAL A 1 95 ? 20.807 9.885 -22.420 1.00 95.19 95 VAL A O 1
ATOM 820 N N . LEU A 1 96 ? 20.462 7.739 -22.975 1.00 91.69 96 LEU A N 1
ATOM 821 C CA . LEU A 1 96 ? 21.870 7.459 -23.293 1.00 91.69 96 LEU A CA 1
ATOM 822 C C . LEU A 1 96 ? 22.376 8.321 -24.459 1.00 91.69 96 LEU A C 1
ATOM 824 O O . LEU A 1 96 ? 23.514 8.790 -24.436 1.00 91.69 96 LEU A O 1
ATOM 828 N N . TRP A 1 97 ? 21.519 8.570 -25.448 1.00 91.62 97 TRP A N 1
ATOM 829 C CA . TRP A 1 97 ? 21.810 9.468 -26.564 1.00 91.62 97 TRP A CA 1
ATOM 830 C C . TRP A 1 97 ? 21.942 10.932 -26.144 1.00 91.62 97 TRP A C 1
ATOM 832 O O . TRP A 1 97 ? 22.839 11.616 -26.627 1.00 91.62 97 TRP A O 1
ATOM 842 N N . SER A 1 98 ? 21.100 11.406 -25.225 1.00 91.00 98 SER A N 1
ATOM 843 C CA . SER A 1 98 ? 21.207 12.766 -24.678 1.00 91.00 98 SER A CA 1
ATOM 844 C C . SER A 1 98 ? 22.566 12.992 -24.011 1.00 91.00 98 SER A C 1
ATOM 846 O O . SER A 1 98 ? 23.235 13.980 -24.295 1.00 91.00 98 SER A O 1
ATOM 848 N N . ILE A 1 99 ? 23.022 12.031 -23.200 1.00 90.06 99 ILE A N 1
ATOM 849 C CA . ILE A 1 99 ? 24.333 12.093 -22.530 1.00 90.06 99 ILE A CA 1
ATOM 850 C C . ILE A 1 99 ? 25.478 12.084 -23.555 1.00 90.06 99 ILE A C 1
ATOM 852 O O . ILE A 1 99 ? 26.490 12.764 -23.385 1.00 90.06 99 ILE A O 1
ATOM 856 N N . TYR A 1 100 ? 25.334 11.307 -24.630 1.00 90.88 100 TYR A N 1
ATOM 857 C CA . TYR A 1 100 ? 26.310 11.291 -25.717 1.00 90.88 100 TYR A CA 1
ATOM 858 C C . TYR A 1 100 ? 26.392 12.648 -26.435 1.00 90.88 100 TYR A C 1
ATOM 860 O O . TYR A 1 100 ? 27.491 13.146 -26.680 1.00 90.88 100 TYR A O 1
ATOM 868 N N . LEU A 1 101 ? 25.241 13.265 -26.719 1.00 84.62 101 LEU A N 1
ATOM 869 C CA . LEU A 1 101 ? 25.166 14.572 -27.371 1.00 84.62 101 LEU A CA 1
ATOM 870 C C . LEU A 1 101 ? 25.772 15.686 -26.513 1.00 84.62 101 LEU A C 1
ATOM 872 O O . LEU A 1 101 ? 26.497 16.518 -27.051 1.00 84.62 101 LEU A O 1
ATOM 876 N N . GLU A 1 102 ? 25.539 15.679 -25.199 1.00 83.75 102 GLU A N 1
ATOM 877 C CA . GLU A 1 102 ? 26.142 16.648 -24.271 1.00 83.75 102 GLU A CA 1
ATOM 878 C C . GLU A 1 102 ? 27.673 16.597 -24.317 1.00 83.75 102 GLU A C 1
ATOM 880 O O . GLU A 1 102 ? 28.320 17.629 -24.492 1.00 83.75 102 GLU A O 1
ATOM 885 N N . LYS A 1 103 ? 28.263 15.393 -24.296 1.00 87.06 103 LYS A N 1
ATOM 886 C CA . LYS A 1 103 ? 29.721 15.240 -24.422 1.00 87.06 103 LYS A CA 1
ATOM 887 C C . LYS A 1 103 ? 30.264 15.766 -25.744 1.00 87.06 103 LYS A C 1
ATOM 889 O O . LYS A 1 103 ? 31.327 16.383 -25.770 1.00 87.06 103 LYS A O 1
ATOM 894 N N . GLN A 1 104 ? 29.542 15.529 -26.836 1.00 84.38 104 GLN A N 1
ATOM 895 C CA . GLN A 1 104 ? 29.949 16.018 -28.149 1.00 84.38 104 GLN A CA 1
ATOM 896 C C . GLN A 1 104 ? 29.842 17.549 -28.249 1.00 84.38 104 GLN A C 1
ATOM 898 O O . GLN A 1 104 ? 30.658 18.185 -28.919 1.00 84.38 104 GLN A O 1
ATOM 903 N N . LEU A 1 105 ? 28.876 18.151 -27.551 1.00 79.38 105 LEU A N 1
ATOM 904 C CA . LEU A 1 105 ? 28.719 19.601 -27.466 1.00 79.38 105 LEU A CA 1
ATOM 905 C C . LEU A 1 105 ? 29.840 20.251 -26.638 1.00 79.38 105 LEU A C 1
ATOM 907 O O . LEU A 1 105 ? 30.401 21.263 -27.063 1.00 79.38 105 LEU A O 1
ATOM 911 N N . ASP A 1 106 ? 30.214 19.652 -25.507 1.00 80.69 106 ASP A N 1
ATOM 912 C CA . ASP A 1 106 ? 31.290 20.144 -24.636 1.00 80.69 106 ASP A CA 1
ATOM 913 C C . ASP A 1 106 ? 32.657 20.140 -25.334 1.00 80.69 106 ASP A C 1
ATOM 915 O O . ASP A 1 106 ? 33.441 21.085 -25.204 1.00 80.69 106 ASP A O 1
ATOM 919 N N . GLU A 1 107 ? 32.948 19.116 -26.135 1.00 83.62 107 GLU A N 1
ATOM 920 C CA . GLU A 1 107 ? 34.205 19.010 -26.887 1.00 83.62 107 GLU A CA 1
ATOM 921 C C . GLU A 1 107 ? 34.311 20.089 -27.990 1.00 83.62 107 GLU A C 1
ATOM 923 O O . GLU A 1 107 ? 35.362 20.705 -28.210 1.00 83.62 107 GLU A O 1
ATOM 928 N N . MET A 1 108 ? 33.186 20.427 -28.625 1.00 76.31 108 MET A N 1
ATOM 929 C CA . MET A 1 108 ? 33.103 21.531 -29.592 1.00 76.31 108 MET A CA 1
ATOM 930 C C . MET A 1 108 ? 33.195 22.909 -28.912 1.00 76.31 108 MET A C 1
ATOM 932 O O . MET A 1 108 ? 33.879 23.813 -29.400 1.00 76.31 108 MET A O 1
ATOM 936 N N . LEU A 1 109 ? 32.553 23.089 -27.754 1.00 75.56 109 LEU A N 1
ATOM 937 C CA . LEU A 1 109 ? 32.608 24.346 -27.002 1.00 75.56 109 LEU A CA 1
ATOM 938 C C . LEU A 1 109 ? 34.002 24.608 -26.422 1.00 75.56 109 LEU A C 1
ATOM 940 O O . LEU A 1 109 ? 34.507 25.727 -26.542 1.00 75.56 109 LEU A O 1
ATOM 944 N N . THR A 1 110 ? 34.655 23.597 -25.851 1.00 71.88 110 THR A N 1
ATOM 945 C CA . THR A 1 110 ? 36.016 23.707 -25.296 1.00 71.88 110 THR A CA 1
ATOM 946 C C . THR A 1 110 ? 37.057 23.984 -26.377 1.00 71.88 110 THR A C 1
ATOM 948 O O . THR A 1 110 ? 37.871 24.891 -26.201 1.00 71.88 110 THR A O 1
ATOM 951 N N . SER A 1 111 ? 36.988 23.308 -27.530 1.00 74.31 111 SER A N 1
ATOM 952 C CA . SER A 1 111 ? 37.873 23.598 -28.669 1.00 74.31 111 SER A CA 1
ATOM 953 C C . SER A 1 111 ? 37.669 25.015 -29.225 1.00 74.31 111 SER A C 1
ATOM 955 O O . SER A 1 111 ? 38.646 25.695 -29.547 1.00 74.31 111 SER A O 1
ATOM 957 N N . SER A 1 112 ? 36.430 25.523 -29.254 1.00 73.44 112 SER A N 1
ATOM 958 C CA . SER A 1 112 ? 36.142 26.916 -29.638 1.00 73.44 112 SER A CA 1
ATOM 959 C C . SER A 1 112 ? 36.651 27.949 -28.618 1.00 73.44 112 SER A C 1
ATOM 961 O O . SER A 1 112 ? 37.039 29.059 -28.987 1.00 73.44 112 SER A O 1
ATOM 963 N N . ARG A 1 113 ? 36.657 27.603 -27.323 1.00 71.19 113 ARG A N 1
ATOM 964 C CA . ARG A 1 113 ? 37.140 28.463 -26.229 1.00 71.19 113 ARG A CA 1
ATOM 965 C C . ARG A 1 113 ? 38.668 28.483 -26.162 1.00 71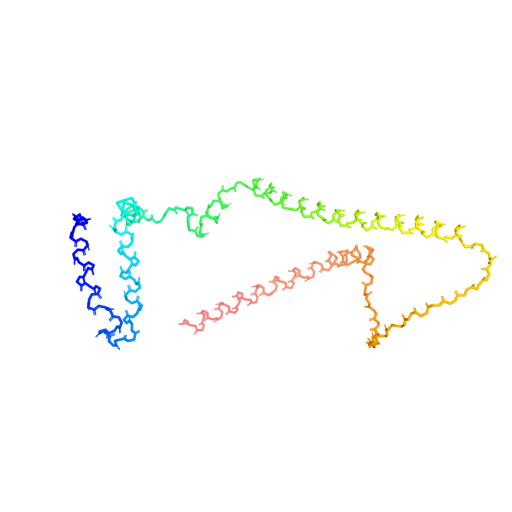.19 113 ARG A C 1
ATOM 967 O O . ARG A 1 113 ? 39.239 29.545 -25.949 1.00 71.19 113 ARG A O 1
ATOM 974 N N . ALA A 1 114 ? 39.315 27.349 -26.433 1.00 69.19 114 ALA A N 1
ATOM 975 C CA . ALA A 1 114 ? 40.767 27.234 -26.558 1.00 69.19 114 ALA A CA 1
ATOM 976 C C . ALA A 1 114 ? 41.319 28.079 -27.719 1.00 69.19 114 ALA A C 1
ATOM 978 O O . ALA A 1 114 ? 42.357 28.716 -27.570 1.00 69.19 114 ALA A O 1
ATOM 979 N N . ARG A 1 115 ? 40.600 28.155 -28.851 1.00 61.34 115 ARG A N 1
ATOM 980 C CA . ARG A 1 115 ? 40.973 29.035 -29.975 1.00 61.34 115 ARG A CA 1
ATOM 981 C C . ARG A 1 115 ? 40.836 30.522 -29.637 1.00 61.34 115 ARG A C 1
ATOM 983 O O . ARG A 1 115 ? 41.754 31.278 -29.917 1.00 61.34 115 ARG A O 1
ATOM 990 N N . ARG A 1 116 ? 39.743 30.924 -28.974 1.00 58.91 116 ARG A N 1
ATOM 991 C CA . ARG A 1 116 ? 39.544 32.318 -28.526 1.00 58.91 116 ARG A CA 1
ATOM 992 C C . ARG A 1 116 ? 40.570 32.764 -27.479 1.00 58.91 116 ARG A C 1
ATOM 994 O O . ARG A 1 116 ? 41.035 33.891 -27.538 1.00 58.91 116 ARG A O 1
ATOM 1001 N N . GLY A 1 117 ? 40.968 31.876 -26.567 1.00 56.22 117 GLY A N 1
ATOM 1002 C CA . GLY A 1 117 ? 42.023 32.170 -25.589 1.00 56.22 117 GLY A CA 1
ATOM 1003 C C . GLY A 1 117 ? 43.435 32.259 -26.187 1.00 56.22 117 GLY A C 1
ATOM 1004 O O . GLY A 1 117 ? 44.287 32.929 -25.613 1.00 56.22 117 GLY A O 1
ATOM 1005 N N . ALA A 1 118 ? 43.688 31.616 -27.333 1.00 57.06 118 ALA A N 1
ATOM 1006 C CA . ALA A 1 118 ? 44.982 31.661 -28.020 1.00 57.06 118 ALA A CA 1
ATOM 1007 C C . ALA A 1 118 ? 45.183 32.934 -28.867 1.00 57.06 118 ALA A C 1
ATOM 1009 O O . ALA A 1 118 ? 46.324 33.321 -29.098 1.00 57.06 118 ALA A O 1
ATOM 1010 N N . GLU A 1 119 ? 44.108 33.602 -29.300 1.00 53.31 119 GLU A N 1
ATOM 1011 C CA . GLU A 1 119 ? 44.194 34.903 -29.988 1.00 53.31 119 GLU A CA 1
ATOM 1012 C C . GLU A 1 119 ? 44.385 36.092 -29.027 1.00 53.31 119 GLU A C 1
ATOM 1014 O O . GLU A 1 119 ? 44.899 37.124 -29.448 1.00 53.31 119 GLU A O 1
ATOM 1019 N N . GLU A 1 120 ? 44.042 35.966 -27.738 1.00 50.94 120 GLU A N 1
ATOM 1020 C CA . GLU A 1 120 ? 44.186 37.066 -26.764 1.00 50.94 120 GLU A CA 1
ATOM 1021 C C . GLU A 1 120 ? 45.574 37.177 -26.099 1.00 50.94 120 GLU A C 1
ATOM 1023 O O . GLU A 1 120 ? 45.826 38.163 -25.412 1.00 50.94 120 GLU A O 1
ATOM 1028 N N . HIS A 1 121 ? 46.507 36.237 -26.303 1.00 46.38 121 HIS A N 1
ATOM 1029 C CA . HIS A 1 121 ? 47.870 36.327 -25.747 1.00 46.38 121 HIS A CA 1
ATOM 1030 C C . HIS A 1 121 ? 48.948 36.421 -26.844 1.00 46.38 121 HIS A C 1
ATOM 1032 O O . HIS A 1 121 ? 49.604 35.440 -27.191 1.00 46.38 121 HIS A O 1
ATOM 1038 N N . GLY A 1 122 ? 49.156 37.641 -27.354 1.00 35.03 122 GLY A N 1
ATOM 1039 C CA . GLY A 1 122 ? 50.432 38.095 -27.934 1.00 35.03 122 GLY A CA 1
ATOM 1040 C C . GLY A 1 122 ? 51.370 38.644 -26.838 1.00 35.03 122 GLY A C 1
ATOM 1041 O O . GLY A 1 122 ? 50.889 39.006 -25.766 1.00 35.03 122 GLY A O 1
ATOM 1042 N N . PRO A 1 123 ? 52.703 38.681 -27.043 1.00 43.28 123 PRO A N 1
ATOM 1043 C CA . PRO A 1 123 ? 53.669 38.792 -25.951 1.00 43.28 123 PRO A CA 1
ATOM 1044 C C . PRO A 1 123 ? 53.777 40.226 -25.401 1.00 43.28 123 PRO A C 1
ATOM 1046 O O . PRO A 1 123 ? 54.021 41.164 -26.155 1.00 43.28 123 PRO A O 1
ATOM 1049 N N . GLY A 1 124 ? 53.659 40.382 -24.080 1.00 30.39 124 GLY A N 1
ATOM 1050 C CA . GLY A 1 124 ? 53.925 41.626 -23.347 1.00 30.39 124 GLY A CA 1
ATOM 1051 C C . GLY A 1 124 ? 53.819 41.416 -21.829 1.00 30.39 124 GLY A C 1
ATOM 1052 O O . GLY A 1 124 ? 52.842 40.854 -21.352 1.00 30.39 124 GLY A O 1
ATOM 1053 N N . GLU A 1 125 ? 54.860 41.793 -21.087 1.00 31.38 125 GLU A N 1
ATOM 1054 C CA . GLU A 1 125 ? 55.152 41.409 -19.695 1.00 31.38 125 GLU A CA 1
ATOM 1055 C C . GLU A 1 125 ? 54.365 42.141 -18.571 1.00 31.38 125 GLU A C 1
ATOM 1057 O O . GLU A 1 125 ? 53.976 43.295 -18.709 1.00 31.38 125 GLU A O 1
ATOM 1062 N N . PHE A 1 126 ? 54.323 41.464 -17.402 1.00 27.97 126 PHE A N 1
ATOM 1063 C CA . PHE A 1 126 ? 54.417 41.954 -16.000 1.00 27.97 126 PHE A CA 1
ATOM 1064 C C . PHE A 1 126 ? 53.182 42.527 -15.246 1.00 27.97 126 PHE A C 1
ATOM 1066 O O . PHE A 1 126 ? 52.828 43.688 -15.396 1.00 27.97 126 PHE A O 1
ATOM 1073 N N . SER A 1 127 ? 52.638 41.772 -14.266 1.00 27.27 127 SER A N 1
ATOM 1074 C CA . SER A 1 127 ? 52.885 41.920 -12.802 1.00 27.27 127 SER A CA 1
ATOM 1075 C C . SER A 1 127 ? 51.702 41.536 -11.880 1.00 27.27 127 SER A C 1
ATOM 1077 O O . SER A 1 127 ? 50.589 42.013 -12.055 1.00 27.27 127 SER A O 1
ATOM 1079 N N . SER A 1 128 ? 52.042 40.822 -10.794 1.00 30.67 128 SER A N 1
ATOM 1080 C CA . SER A 1 128 ? 51.475 40.892 -9.427 1.00 30.67 128 SER A CA 1
ATOM 1081 C C . SER A 1 128 ? 50.063 40.363 -9.104 1.00 30.67 128 SER A C 1
ATOM 1083 O O . SER A 1 128 ? 49.061 40.970 -9.459 1.00 30.67 128 SER A O 1
ATOM 1085 N N . GLY A 1 129 ? 49.999 39.351 -8.219 1.00 25.98 129 GLY A N 1
ATOM 1086 C CA . GLY A 1 129 ? 48.860 39.169 -7.300 1.00 25.98 129 GLY A CA 1
ATOM 1087 C C . GLY A 1 129 ? 48.484 37.729 -6.924 1.00 25.98 129 GLY A C 1
ATOM 1088 O O . GLY A 1 129 ? 47.662 37.125 -7.593 1.00 25.98 129 GLY A O 1
ATOM 1089 N N . SER A 1 130 ? 49.080 37.227 -5.832 1.00 34.06 130 SER A N 1
ATOM 1090 C CA . SER A 1 130 ? 48.605 36.230 -4.833 1.00 34.06 130 SER A CA 1
ATOM 1091 C C . SER A 1 130 ? 47.152 35.699 -4.975 1.00 34.06 130 SER A C 1
ATOM 1093 O O . SER A 1 130 ? 46.243 36.473 -5.229 1.00 34.06 130 SER A O 1
ATOM 1095 N N . CYS A 1 131 ? 46.788 34.440 -4.695 1.00 24.11 131 CYS A N 1
ATOM 1096 C CA . CYS A 1 131 ? 47.142 33.656 -3.511 1.00 24.11 131 CYS A CA 1
ATOM 1097 C C . CYS A 1 131 ? 46.744 32.171 -3.671 1.00 24.11 131 CYS A C 1
ATOM 1099 O O . CYS A 1 131 ? 45.749 31.832 -4.309 1.00 24.11 131 CYS A O 1
ATOM 1101 N N . CYS A 1 132 ? 47.538 31.316 -3.034 1.00 31.53 132 CYS A N 1
ATOM 1102 C CA . CYS A 1 132 ? 47.451 29.864 -2.906 1.00 31.53 132 CYS A CA 1
ATOM 1103 C C . CYS A 1 132 ? 46.146 29.347 -2.261 1.00 31.53 132 CYS A C 1
ATOM 1105 O O . CYS A 1 132 ? 45.586 30.022 -1.407 1.00 31.53 132 CYS A O 1
ATOM 1107 N N . LEU A 1 133 ? 45.791 28.074 -2.497 1.00 25.31 133 LEU A N 1
ATOM 1108 C CA . LEU A 1 133 ? 45.818 27.071 -1.417 1.00 25.31 133 LEU A CA 1
ATOM 1109 C C . LEU A 1 133 ? 45.752 25.625 -1.940 1.00 25.31 133 LEU A C 1
ATOM 1111 O O . LEU A 1 133 ? 44.898 25.245 -2.735 1.00 25.31 133 LEU A O 1
ATOM 1115 N N . SER A 1 134 ? 46.687 24.831 -1.433 1.00 32.69 134 SER A N 1
ATOM 1116 C CA . SER A 1 134 ? 46.887 23.405 -1.650 1.00 32.69 134 SER A CA 1
ATOM 1117 C C . SER A 1 134 ? 45.766 22.533 -1.082 1.00 32.69 134 SER A C 1
ATOM 1119 O O . SER A 1 134 ? 45.245 22.804 -0.003 1.00 32.69 134 SER A O 1
ATOM 1121 N N . SER A 1 135 ? 45.547 21.374 -1.703 1.00 27.91 135 SER A N 1
ATOM 1122 C CA . SER A 1 135 ? 45.418 20.103 -0.977 1.00 27.91 135 SER A CA 1
ATOM 1123 C C . SER A 1 135 ? 45.878 18.960 -1.879 1.00 27.91 135 SER A C 1
ATOM 1125 O O . SER A 1 135 ? 45.276 18.666 -2.908 1.00 27.91 135 SER A O 1
ATOM 1127 N N . GLN A 1 136 ? 47.004 18.359 -1.500 1.00 36.84 136 GLN A N 1
ATOM 1128 C CA . GLN A 1 136 ? 47.506 17.098 -2.033 1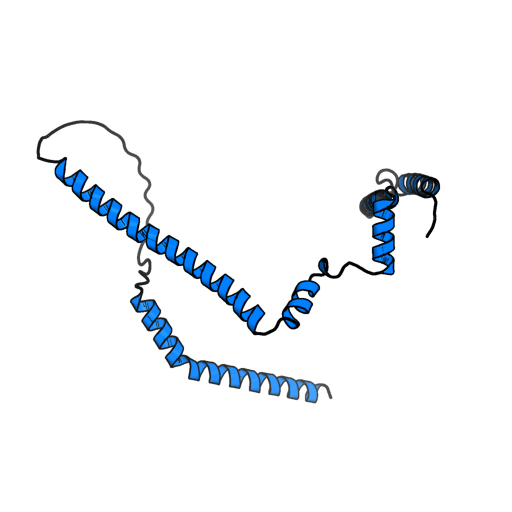.00 36.84 136 GLN A CA 1
ATOM 1129 C C . GLN A 1 136 ? 46.700 15.943 -1.425 1.00 36.84 136 GLN A C 1
ATOM 1131 O O . GLN A 1 136 ? 46.524 15.921 -0.211 1.00 36.84 136 GLN A O 1
ATOM 1136 N N . SER A 1 137 ? 46.348 14.928 -2.217 1.00 25.72 137 SER A N 1
ATOM 1137 C CA . SER A 1 137 ? 46.504 13.532 -1.777 1.00 25.72 137 SER A CA 1
ATOM 1138 C C . SER A 1 137 ? 46.591 12.577 -2.978 1.00 25.72 137 SER A C 1
ATOM 1140 O O . SER A 1 137 ? 45.598 12.276 -3.630 1.00 25.72 137 SER A O 1
ATOM 1142 N N . SER A 1 138 ? 47.821 12.142 -3.258 1.00 29.72 138 SER A N 1
ATOM 1143 C CA . SER A 1 138 ? 48.240 10.755 -3.533 1.00 29.72 138 SER A CA 1
ATOM 1144 C C . SER A 1 138 ? 47.328 9.779 -4.307 1.00 29.72 138 SER A C 1
ATOM 1146 O O . SER A 1 138 ? 46.311 9.327 -3.788 1.00 29.72 138 SER A O 1
ATOM 1148 N N . GLY A 1 139 ? 47.873 9.229 -5.402 1.00 28.94 139 GLY A N 1
ATOM 1149 C CA . GLY A 1 139 ? 47.780 7.789 -5.706 1.00 28.94 139 GLY A CA 1
ATOM 1150 C C . GLY A 1 139 ? 47.074 7.384 -7.011 1.00 28.94 139 GLY A C 1
ATOM 1151 O O . GLY A 1 139 ? 46.257 8.141 -7.511 1.00 28.94 139 GLY A O 1
ATOM 1152 N N . PRO A 1 140 ? 47.420 6.225 -7.612 1.00 41.66 140 PRO A N 1
ATOM 1153 C CA . PRO A 1 140 ? 47.726 6.151 -9.042 1.00 41.66 140 PRO A CA 1
ATOM 1154 C C . PRO A 1 140 ? 46.750 5.323 -9.903 1.00 41.66 140 PRO A C 1
ATOM 1156 O O . PRO A 1 140 ? 45.998 4.490 -9.417 1.00 41.66 140 PRO A O 1
ATOM 1159 N N . ALA A 1 141 ? 46.922 5.500 -11.217 1.00 37.41 141 ALA A N 1
ATOM 1160 C CA . ALA A 1 141 ? 46.747 4.525 -12.298 1.00 37.41 141 ALA A CA 1
ATOM 1161 C C . ALA A 1 141 ? 45.341 4.001 -12.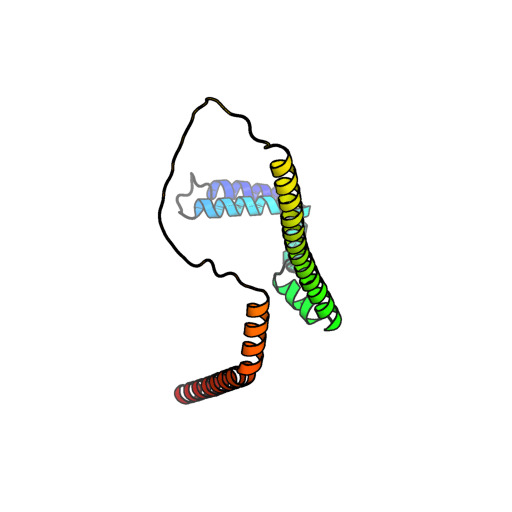675 1.00 37.41 141 ALA A C 1
ATOM 1163 O O . ALA A 1 141 ? 44.638 3.326 -11.933 1.00 37.41 141 ALA A O 1
ATOM 1164 N N . SER A 1 142 ? 45.071 4.129 -13.980 1.00 41.84 142 SER A N 1
ATOM 1165 C CA . SER A 1 142 ? 44.221 3.243 -14.791 1.00 41.84 142 SER A CA 1
ATOM 1166 C C . SER A 1 142 ? 42.701 3.329 -14.598 1.00 41.84 142 SER A C 1
ATOM 1168 O O . SER A 1 142 ? 42.010 2.337 -14.397 1.00 41.84 142 SER A O 1
ATOM 1170 N N . GLY A 1 143 ? 42.142 4.522 -14.808 1.00 36.53 143 GLY A N 1
ATOM 1171 C CA . GLY A 1 143 ? 40.738 4.651 -15.197 1.00 36.53 143 GLY A CA 1
ATOM 1172 C C . GLY A 1 143 ? 40.551 4.089 -16.605 1.00 36.53 143 GLY A C 1
ATOM 1173 O O . GLY A 1 143 ? 40.883 4.746 -17.588 1.00 36.53 143 GLY A O 1
ATOM 1174 N N . ALA A 1 144 ? 40.087 2.845 -16.684 1.00 48.34 144 ALA A N 1
ATOM 1175 C CA . ALA A 1 144 ? 39.773 2.129 -17.908 1.00 48.34 144 ALA A CA 1
ATOM 1176 C C . ALA A 1 144 ? 38.980 3.009 -18.887 1.00 48.34 144 ALA A C 1
ATOM 1178 O O . ALA A 1 144 ? 37.775 3.220 -18.747 1.00 48.34 144 ALA A O 1
ATOM 1179 N N . THR A 1 145 ? 39.664 3.492 -19.922 1.00 40.19 145 THR A N 1
ATOM 1180 C CA . THR A 1 145 ? 39.029 4.065 -21.101 1.00 40.19 145 THR A CA 1
ATOM 1181 C C . THR A 1 145 ? 38.316 2.924 -21.821 1.00 40.19 145 THR A C 1
ATOM 1183 O O . THR A 1 145 ? 38.907 2.104 -22.534 1.00 40.19 145 THR A O 1
ATOM 1186 N N . SER A 1 146 ? 37.014 2.809 -21.561 1.00 58.06 146 SER A N 1
ATOM 1187 C CA . SER A 1 146 ? 36.116 1.961 -22.334 1.00 58.06 146 SER A CA 1
ATOM 1188 C C . SER A 1 146 ? 35.957 2.632 -23.700 1.00 58.06 146 SER A C 1
ATOM 1190 O O . SER A 1 146 ? 35.079 3.464 -23.923 1.00 58.06 146 SER A O 1
ATOM 1192 N N . SER A 1 147 ? 36.889 2.341 -24.604 1.00 64.06 147 SER A N 1
ATOM 1193 C CA . SER A 1 147 ? 36.723 2.665 -26.011 1.00 64.06 147 SER A CA 1
ATOM 1194 C C . SER A 1 147 ? 35.543 1.848 -26.566 1.00 64.06 147 SER A C 1
ATOM 1196 O O . SER A 1 147 ? 35.405 0.671 -26.216 1.00 64.06 147 SER A O 1
ATOM 1198 N N . PRO A 1 148 ? 34.692 2.415 -27.441 1.00 59.72 148 PRO A N 1
ATOM 1199 C CA . PRO A 1 148 ? 33.523 1.719 -28.000 1.00 59.72 148 PRO A CA 1
ATOM 1200 C C . PRO A 1 148 ? 33.901 0.424 -28.739 1.00 59.72 148 PRO A C 1
ATOM 1202 O O . PRO A 1 148 ? 33.122 -0.525 -28.779 1.00 59.72 148 PRO A O 1
ATOM 1205 N N . LEU A 1 149 ? 35.145 0.339 -29.222 1.00 66.56 149 LEU A N 1
ATOM 1206 C CA . LEU A 1 149 ? 35.712 -0.856 -29.842 1.00 66.56 149 LEU A CA 1
ATOM 1207 C C . LEU A 1 149 ? 35.872 -2.033 -28.860 1.00 66.56 149 LEU A C 1
ATOM 1209 O O . LEU A 1 149 ? 35.717 -3.189 -29.257 1.00 66.56 149 LEU A O 1
ATOM 1213 N N . LYS A 1 150 ? 36.130 -1.775 -27.568 1.00 65.38 150 LYS A N 1
ATOM 1214 C CA . LYS A 1 150 ? 36.232 -2.834 -26.548 1.00 65.38 150 LYS A CA 1
ATOM 1215 C C . LYS A 1 150 ? 34.875 -3.434 -26.203 1.00 65.38 150 LYS A C 1
ATOM 1217 O O . LYS A 1 150 ? 34.803 -4.641 -26.001 1.00 65.38 150 LYS A O 1
ATOM 1222 N N . LEU A 1 151 ? 33.808 -2.633 -26.193 1.00 67.88 151 LEU A N 1
ATOM 1223 C CA . LEU A 1 151 ? 32.445 -3.144 -26.018 1.00 67.88 151 LEU A CA 1
ATOM 1224 C C . LEU A 1 151 ? 32.042 -4.041 -27.190 1.00 67.88 151 LEU A C 1
ATOM 1226 O O . LEU A 1 151 ? 31.550 -5.141 -26.958 1.00 67.88 151 LEU A O 1
ATOM 1230 N N . SER A 1 152 ? 32.332 -3.648 -28.435 1.00 72.19 152 SER A N 1
ATOM 1231 C CA . SER A 1 152 ? 32.067 -4.506 -29.598 1.00 72.19 152 SER A CA 1
ATOM 1232 C C . SER A 1 152 ? 32.876 -5.806 -29.582 1.00 72.19 152 SER A C 1
ATOM 1234 O O . SER A 1 152 ? 32.331 -6.861 -29.897 1.00 72.19 152 SER A O 1
ATOM 1236 N N . VAL A 1 153 ? 34.145 -5.766 -29.161 1.00 78.25 153 VAL A N 1
ATOM 1237 C CA . VAL A 1 153 ? 34.980 -6.973 -29.027 1.00 78.25 153 VAL A CA 1
ATOM 1238 C C . VAL A 1 153 ? 34.488 -7.861 -27.880 1.00 78.25 153 VAL A C 1
ATOM 1240 O O . VAL A 1 153 ? 34.419 -9.075 -28.041 1.00 78.25 153 VAL A O 1
ATOM 1243 N N . TRP A 1 154 ? 34.080 -7.284 -26.748 1.00 76.06 154 TRP A N 1
ATOM 1244 C CA . TRP A 1 154 ? 33.537 -8.033 -25.612 1.00 76.06 154 TRP A CA 1
ATOM 1245 C C . TRP A 1 154 ? 32.189 -8.685 -25.936 1.00 76.06 154 TRP A C 1
ATOM 1247 O O . TRP A 1 154 ? 31.983 -9.854 -25.613 1.00 76.06 154 TRP A O 1
ATOM 1257 N N . VAL A 1 155 ? 31.299 -7.979 -26.641 1.00 78.44 155 VAL A N 1
ATOM 1258 C CA . VAL A 1 155 ? 30.029 -8.534 -27.135 1.00 78.44 155 VAL A CA 1
ATOM 1259 C C . VAL A 1 155 ? 30.293 -9.650 -28.145 1.00 78.44 155 VAL A C 1
ATOM 1261 O O . VAL A 1 155 ? 29.728 -10.731 -28.012 1.00 78.44 155 VAL A O 1
ATOM 1264 N N . TYR A 1 156 ? 31.205 -9.444 -29.099 1.00 83.88 156 TYR A N 1
ATOM 1265 C CA . TYR A 1 156 ? 31.587 -10.469 -30.073 1.00 83.88 156 TYR A CA 1
ATOM 1266 C C . TYR A 1 156 ? 32.155 -11.732 -29.403 1.00 83.88 156 TYR A C 1
ATOM 1268 O O . TYR A 1 156 ? 31.746 -12.847 -29.730 1.00 83.88 156 TYR A O 1
ATOM 1276 N N . LEU A 1 157 ? 33.046 -11.575 -28.418 1.00 77.38 157 LEU A N 1
ATOM 1277 C CA . LEU A 1 157 ? 33.611 -12.694 -27.656 1.00 77.38 157 LEU A CA 1
ATOM 1278 C C . LEU A 1 157 ? 32.561 -13.387 -26.778 1.00 77.38 157 LEU A C 1
ATOM 1280 O O . LEU A 1 157 ? 32.569 -14.611 -26.669 1.00 77.38 157 LEU A O 1
ATOM 1284 N N . SER A 1 158 ? 31.625 -12.634 -26.201 1.00 77.81 158 SER A N 1
ATOM 1285 C CA . SER A 1 158 ? 30.530 -13.189 -25.396 1.00 77.81 158 SER A CA 1
ATOM 1286 C C . SER A 1 158 ? 29.559 -14.003 -26.249 1.00 77.81 158 SER A C 1
ATOM 1288 O O . SER A 1 158 ? 29.173 -15.101 -25.858 1.00 77.81 158 SER A O 1
ATOM 1290 N N . VAL A 1 159 ? 29.224 -13.522 -27.449 1.00 80.31 159 VAL A N 1
ATOM 1291 C CA . VAL A 1 159 ? 28.378 -14.249 -28.412 1.00 80.31 159 VAL A CA 1
ATOM 1292 C C . VAL A 1 159 ? 29.083 -15.511 -28.913 1.00 80.31 159 VAL A C 1
ATOM 1294 O O . VAL A 1 159 ? 28.450 -16.553 -29.070 1.00 80.31 159 VAL A O 1
ATOM 1297 N N . ARG A 1 160 ? 30.404 -15.457 -29.109 1.00 77.81 160 ARG A N 1
ATOM 1298 C CA . ARG A 1 160 ? 31.191 -16.611 -29.564 1.00 77.81 160 ARG A CA 1
ATOM 1299 C C . ARG A 1 160 ? 31.398 -17.678 -28.477 1.00 77.81 160 ARG A C 1
ATOM 1301 O O . ARG A 1 160 ? 31.482 -18.853 -28.819 1.00 77.81 160 ARG A O 1
ATOM 1308 N N . ASN A 1 161 ? 31.429 -17.296 -27.197 1.00 75.31 161 ASN A N 1
ATOM 1309 C CA . ASN A 1 161 ? 31.527 -18.219 -26.051 1.00 75.31 161 ASN A CA 1
ATOM 1310 C C . ASN A 1 161 ? 30.163 -18.709 -25.520 1.00 75.31 161 ASN A C 1
ATOM 1312 O O . ASN A 1 161 ? 30.101 -19.624 -24.701 1.00 75.31 161 ASN A O 1
ATOM 1316 N N . LEU A 1 162 ? 29.062 -18.146 -26.020 1.00 73.56 162 LEU A N 1
ATOM 1317 C CA . LEU A 1 162 ? 27.687 -18.493 -25.663 1.00 73.56 162 LEU A CA 1
ATOM 1318 C C . LEU A 1 162 ? 27.310 -19.987 -25.809 1.00 73.56 162 LEU A C 1
ATOM 1320 O O . LEU A 1 162 ? 26.594 -20.493 -24.947 1.00 73.56 162 LEU A O 1
ATOM 1324 N N . PRO A 1 163 ? 27.770 -20.753 -26.822 1.00 75.06 163 PRO A N 1
ATOM 1325 C CA . PRO A 1 163 ? 27.424 -22.175 -26.898 1.00 75.06 163 PRO A CA 1
ATOM 1326 C C . PRO A 1 163 ? 28.012 -22.999 -25.741 1.00 75.06 163 PRO A C 1
ATOM 1328 O O . PRO A 1 163 ? 27.369 -23.945 -25.291 1.00 75.06 163 PRO A O 1
ATOM 1331 N N . GLN A 1 164 ? 29.184 -22.628 -25.214 1.00 71.06 164 GLN A N 1
ATOM 1332 C CA . GLN A 1 164 ? 29.799 -23.327 -24.078 1.00 71.06 164 GLN A CA 1
ATOM 1333 C C . GLN A 1 164 ? 29.072 -23.022 -22.764 1.00 71.06 164 GLN A C 1
ATOM 1335 O O . GLN A 1 164 ? 28.866 -23.916 -21.944 1.00 71.06 164 GLN A O 1
ATOM 1340 N N . THR A 1 165 ? 28.621 -21.780 -22.573 1.00 71.12 165 THR A N 1
ATOM 1341 C CA . THR A 1 165 ? 27.860 -21.407 -21.372 1.00 71.12 165 THR A CA 1
ATOM 1342 C C . THR A 1 165 ? 26.480 -22.063 -21.351 1.00 71.12 165 THR A C 1
ATOM 1344 O O . THR A 1 165 ? 26.049 -22.541 -20.303 1.00 71.12 165 THR A O 1
ATOM 1347 N N . VAL A 1 166 ? 25.811 -22.174 -22.504 1.00 75.50 166 VAL A N 1
ATOM 1348 C CA . VAL A 1 166 ? 24.521 -22.877 -22.623 1.00 75.50 166 VAL A CA 1
ATOM 1349 C C . VAL A 1 166 ? 24.662 -24.372 -22.316 1.00 75.50 166 VAL A C 1
ATOM 1351 O O . VAL A 1 166 ? 23.797 -24.941 -21.650 1.00 75.50 166 VAL A O 1
ATOM 1354 N N . GLN A 1 167 ? 25.759 -25.006 -22.741 1.00 76.94 167 GLN A N 1
ATOM 1355 C CA . GLN A 1 167 ? 26.037 -26.410 -22.417 1.00 76.94 167 GLN A CA 1
ATOM 1356 C C . GLN A 1 167 ? 26.250 -26.628 -20.910 1.00 76.94 167 GLN A C 1
ATOM 1358 O O . GLN A 1 167 ? 25.659 -27.551 -20.351 1.00 76.94 167 GLN A O 1
ATOM 1363 N N . GLY A 1 168 ? 26.993 -25.742 -20.237 1.00 77.31 168 GLY A N 1
ATOM 1364 C CA . GLY A 1 168 ? 27.207 -25.829 -18.786 1.00 77.31 168 GLY A CA 1
ATOM 1365 C C . GLY A 1 168 ? 25.924 -25.641 -17.966 1.00 77.31 168 GLY A C 1
ATOM 1366 O O . GLY A 1 168 ? 25.682 -26.371 -17.009 1.00 77.31 168 GLY A O 1
ATOM 1367 N N . VAL A 1 169 ? 25.047 -24.715 -18.372 1.00 78.75 169 VAL A N 1
ATOM 1368 C CA . VAL A 1 169 ? 23.740 -24.525 -17.710 1.00 78.75 169 VAL A CA 1
ATOM 1369 C C . VAL A 1 169 ? 22.854 -25.763 -17.866 1.00 78.75 169 VAL A C 1
ATOM 1371 O O . VAL A 1 169 ? 22.146 -26.132 -16.928 1.00 78.75 169 VAL A O 1
ATOM 1374 N N . LYS A 1 170 ? 22.907 -26.426 -19.027 1.00 83.44 170 LYS A N 1
ATOM 1375 C CA . LYS A 1 170 ? 22.160 -27.664 -19.267 1.00 83.44 170 LYS A CA 1
ATOM 1376 C C . LYS A 1 170 ? 22.631 -28.793 -18.345 1.00 83.44 170 LYS A C 1
ATOM 1378 O O . LYS A 1 170 ? 21.789 -29.449 -17.742 1.00 83.44 170 LYS A O 1
ATOM 1383 N N . GLN A 1 171 ? 23.944 -28.954 -18.176 1.00 86.25 171 GLN A N 1
ATOM 1384 C CA . GLN A 1 171 ? 24.518 -29.938 -17.249 1.00 86.25 171 GLN A CA 1
ATOM 1385 C C . GLN A 1 171 ? 24.122 -29.656 -15.796 1.00 86.25 171 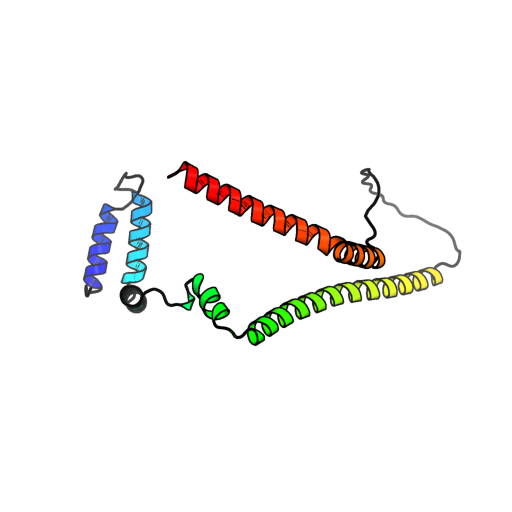GLN A C 1
ATOM 1387 O O . GLN A 1 171 ? 23.586 -30.539 -15.138 1.00 86.25 171 GLN A O 1
ATOM 1392 N N . CYS A 1 172 ? 24.232 -28.407 -15.328 1.00 79.69 172 CYS A N 1
ATOM 1393 C CA . CYS A 1 172 ? 23.774 -28.044 -13.980 1.00 79.69 172 CYS A CA 1
ATOM 1394 C C . CYS A 1 172 ? 22.280 -28.337 -13.750 1.00 79.69 172 CYS A C 1
ATOM 1396 O O . CYS A 1 172 ? 21.875 -28.685 -12.641 1.00 79.69 172 CYS A O 1
ATOM 1398 N N . TYR A 1 173 ? 21.441 -28.170 -14.777 1.00 87.38 173 TYR A N 1
ATOM 1399 C CA . TYR A 1 173 ? 20.016 -28.485 -14.679 1.00 87.38 173 TYR A CA 1
ATOM 1400 C C . TYR A 1 173 ? 19.761 -29.995 -14.590 1.00 87.38 173 TYR A C 1
ATOM 1402 O O . TYR A 1 173 ? 18.906 -30.426 -13.815 1.00 87.38 173 TYR A O 1
ATOM 1410 N N . GLU A 1 174 ? 20.499 -30.793 -15.361 1.00 89.19 174 GLU A N 1
ATOM 1411 C CA . GLU A 1 174 ? 20.431 -32.257 -15.323 1.00 89.19 174 GLU A CA 1
ATOM 1412 C C . GLU A 1 174 ? 20.911 -32.800 -13.964 1.00 89.19 174 GLU A C 1
ATOM 1414 O O . GLU A 1 174 ? 20.205 -33.607 -13.353 1.00 89.19 174 GLU A O 1
ATOM 1419 N N . ASP A 1 175 ? 22.012 -32.272 -13.423 1.00 89.00 175 ASP A N 1
ATOM 1420 C CA . ASP A 1 175 ? 22.537 -32.636 -12.099 1.00 89.00 175 ASP A CA 1
ATOM 1421 C C . ASP A 1 175 ? 21.539 -32.303 -10.978 1.00 89.00 175 ASP A C 1
ATOM 1423 O O . ASP A 1 175 ? 21.271 -33.118 -10.091 1.00 89.00 175 ASP A O 1
ATOM 1427 N N . TYR A 1 176 ? 20.906 -31.127 -11.045 1.00 88.81 176 TYR A N 1
ATOM 1428 C CA . TYR A 1 176 ? 19.865 -30.734 -10.092 1.00 88.81 176 TYR A CA 1
ATOM 1429 C C . TYR A 1 176 ? 18.667 -31.700 -10.101 1.00 88.81 176 TYR A C 1
ATOM 1431 O O . TYR A 1 176 ? 18.115 -32.024 -9.044 1.00 88.81 176 TYR A O 1
ATOM 1439 N N . GLN A 1 177 ? 18.259 -32.186 -11.279 1.00 84.69 177 GLN A N 1
ATOM 1440 C CA . GLN A 1 177 ? 17.173 -33.168 -11.396 1.00 84.69 177 GLN A CA 1
ATOM 1441 C C . GLN A 1 177 ? 17.553 -34.510 -10.764 1.00 84.69 177 GLN A C 1
ATOM 1443 O O . GLN A 1 177 ? 16.728 -35.102 -10.064 1.00 84.69 177 GLN A O 1
ATOM 1448 N N . GLN A 1 178 ? 18.795 -34.960 -10.953 1.00 89.44 178 GLN A N 1
ATOM 1449 C CA . GLN A 1 178 ? 19.294 -36.208 -10.374 1.00 89.44 178 GLN A CA 1
ATOM 1450 C C . GLN A 1 178 ? 19.368 -36.143 -8.846 1.00 89.44 178 GLN A C 1
ATOM 1452 O O . GLN A 1 178 ? 18.865 -37.046 -8.177 1.00 89.44 178 GLN A O 1
ATOM 1457 N N . MET A 1 179 ? 19.887 -35.048 -8.274 1.00 85.69 179 MET A N 1
ATOM 1458 C CA . MET A 1 179 ? 19.915 -34.872 -6.813 1.00 85.69 179 MET A CA 1
ATOM 1459 C C . MET A 1 179 ? 18.506 -34.911 -6.212 1.00 85.69 179 MET A C 1
ATOM 1461 O O . MET A 1 179 ? 18.282 -35.510 -5.162 1.00 85.69 179 MET A O 1
ATOM 1465 N N . LYS A 1 180 ? 17.528 -34.316 -6.903 1.00 88.25 180 LYS A N 1
ATOM 1466 C CA . LYS A 1 180 ? 16.129 -34.322 -6.467 1.00 88.25 180 LYS A CA 1
ATOM 1467 C C . LYS A 1 180 ? 15.483 -35.709 -6.552 1.00 88.25 180 LYS A C 1
ATOM 1469 O O . LYS A 1 180 ? 14.591 -36.004 -5.760 1.00 88.25 180 LYS A O 1
ATOM 1474 N N . GLN A 1 181 ? 15.887 -36.542 -7.510 1.00 86.44 181 GLN A N 1
ATOM 1475 C CA . GLN A 1 181 ? 15.435 -37.935 -7.599 1.00 86.44 181 GLN A CA 1
ATOM 1476 C C . GLN A 1 181 ? 16.044 -38.780 -6.475 1.00 86.44 181 GLN A C 1
ATOM 1478 O O . GLN A 1 181 ? 15.297 -39.440 -5.762 1.00 86.44 181 GLN A O 1
ATOM 1483 N N . GLN A 1 182 ? 17.349 -38.648 -6.225 1.00 87.31 182 GLN A N 1
ATOM 1484 C CA . GLN A 1 182 ? 18.037 -39.340 -5.127 1.00 87.31 182 GLN A CA 1
ATOM 1485 C C . GLN A 1 182 ? 17.485 -38.959 -3.746 1.00 87.31 182 GLN A C 1
ATOM 1487 O O . GLN A 1 182 ? 17.334 -39.820 -2.887 1.00 87.31 182 GLN A O 1
ATOM 1492 N N . GLN A 1 183 ? 17.131 -37.686 -3.530 1.00 80.12 183 GLN A N 1
ATOM 1493 C CA . GLN A 1 183 ? 16.472 -37.252 -2.290 1.00 80.12 183 GLN A CA 1
ATOM 1494 C C . GLN A 1 183 ? 15.118 -37.937 -2.086 1.00 80.12 183 GLN A C 1
ATOM 1496 O O . GLN A 1 183 ? 14.832 -38.402 -0.991 1.00 80.12 183 GLN A O 1
ATOM 1501 N N . LYS A 1 184 ? 14.305 -38.054 -3.142 1.00 83.12 184 LYS A N 1
ATOM 1502 C CA . LYS A 1 184 ? 13.009 -38.743 -3.066 1.00 83.12 184 LYS A CA 1
ATOM 1503 C C . LYS A 1 184 ? 13.147 -40.243 -2.827 1.00 83.12 184 LYS A C 1
ATOM 1505 O O . LYS A 1 184 ? 12.297 -40.812 -2.161 1.00 83.12 184 LYS A O 1
ATOM 1510 N N . GLU A 1 185 ? 14.182 -40.868 -3.383 1.00 82.56 185 GLU A N 1
ATOM 1511 C CA . GLU A 1 185 ? 14.496 -42.282 -3.145 1.00 82.56 185 GLU A CA 1
ATOM 1512 C C . GLU A 1 185 ? 15.039 -42.527 -1.732 1.00 82.56 185 GLU A C 1
ATOM 1514 O O . GLU A 1 185 ? 14.793 -43.584 -1.173 1.00 82.56 185 GLU A O 1
ATOM 1519 N N . ALA A 1 186 ? 15.747 -41.561 -1.137 1.00 78.00 186 ALA A N 1
ATOM 1520 C CA . ALA A 1 186 ? 16.229 -41.648 0.243 1.00 78.00 186 ALA A CA 1
ATOM 1521 C C . ALA A 1 186 ? 15.135 -41.371 1.294 1.00 78.00 186 ALA A C 1
ATOM 1523 O O . ALA A 1 186 ? 15.271 -41.782 2.445 1.00 78.00 186 ALA A O 1
ATOM 1524 N N . GLU A 1 187 ? 14.084 -40.640 0.914 1.00 75.94 187 GLU A N 1
ATOM 1525 C CA . GLU A 1 187 ? 12.920 -40.337 1.758 1.00 75.94 187 GLU A CA 1
ATOM 1526 C C . GLU A 1 187 ? 11.805 -41.403 1.680 1.00 75.94 187 GLU A C 1
ATOM 1528 O O . GLU A 1 187 ? 10.886 -41.363 2.502 1.00 75.94 187 GLU A O 1
ATOM 1533 N N . ALA A 1 188 ? 11.867 -42.326 0.710 1.00 70.56 188 ALA A N 1
ATOM 1534 C CA . ALA A 1 188 ? 10.901 -43.409 0.481 1.00 70.56 188 ALA A CA 1
ATOM 1535 C C . ALA A 1 188 ? 11.362 -44.741 1.094 1.00 70.56 188 ALA A C 1
ATOM 1537 O O . ALA A 1 188 ? 10.479 -45.477 1.595 1.00 70.56 188 ALA A O 1
#

Radius of gyration: 35.47 Å; chains: 1; bounding box: 82×85×64 Å

InterPro domains:
  IPR001623 DnaJ domain [PF00226] (2-53)
  IPR001623 DnaJ domain [PR00625] (12-27)
  IPR001623 DnaJ domain [PR00625] (28-48)
  IPR001623 DnaJ domain [PS50076] (1-56)
  IPR001623 DnaJ domain [SM00271] (1-48)
  IPR001623 DnaJ domain [cd06257] (1-45)
  IPR018253 DnaJ domain, conserved site [PS00636] (33-52)
  IPR036869 Chaperone J-domain superfamily [G3DSA:1.10.287.110] (1-57)
  IPR036869 Chaperone J-domain superfamily [SSF46565] (2-70)
  IPR052606 DnaJ domain-containing protein [PTHR44653] (1-185)

pLDDT: mean 76.85, std 19.84, range [24.11, 96.62]

Organism: Tetraodon nigroviridis (NCBI:txid99883)

Secondary structure (DSSP, 8-state):
----HHHHHHHHHHHHHHH-TTT---TTHHHHHHHHHHHHHHHHSHHHHHHHHHHHHH-S-GGGSTHHHHHHHTTS-HHHHHHHHHHHHHHHHHHHHHHHHHHHHHHHHHHHHHHHHHHS--S------------------------HHHHHHHHHHHHHHHHHHHHHHHHHHHHHHHHHHHHHHHH-

Foldseek 3Di:
DDDDLVVLVVVLVVVCVVLPVVNDVDPCSVVVNVVSVVVSVQSNDPVSVVVVVCCVVVNDPLVPDPCNVVVVVVVDDPVVVVVVVCVVVVVVVVVVVVVVVVVVVVVVVVVVVVVVVVVVDDDDDDDDDDDDDDDDDDDDDDPDPPDVVVVVVVVVVCVVCVVVVVVVVVVVVVVVVVVVVVVVVVVD